Protein AF-A0A9P7QJH4-F1 (afdb_monomer)

Mean predicted aligned error: 17.81 Å

Organism: NCBI:txid1967640

Foldseek 3Di:
DVVVVVVVVVVVVVVVVVVVVVVVVVVVVVVVVVVVVVVLVVVQVVLVVLLVVLLVVLLPDDPDDDPVAALQRFDPVSVVSNLVSLLQDALVSLVVSLVSNLVVQCASQSRHRHGFDDDDDDDQWDQDPVRDIDGPVVRRSHPDVVSVVQSVLQSVQGDNDGSSVCPPPRPRDGDTDNPPPVPCPPVNVVVVVVVVVVVVVVVVVVVVVVVVCVVVVNDPPPPDPPDPDDDDDDDDDDDPPDPPPCVPPDPQPVQDDPNDGDDDDDDDDDD

Secondary structure (DSSP, 8-state):
-HHHHHHHHHHHHHHHHHHHHHHHHHHHHHHHHHHHHHHHHHHHHHHHHHHHHHHHHHHT--S---TT-BTTB--HHHHHHHHHHHTT--HHHHHHHHHHHHHTTB-SSTT--SBPP---SS-SEEE-TTS-EEEHHHHHT-S-HHHHHHHHHHHTTS-SS-HHHH-TT----PPP----TT---HHHHHHHHHHHHHHHHHHHHHHHHHHHHHHTT---TTS-TT------------PPPPPP-GGG--TTGGGEETTEE--PPPPP---

Structure (mmCIF, N/CA/C/O backbone):
data_AF-A0A9P7QJH4-F1
#
_entry.id   AF-A0A9P7QJH4-F1
#
loop_
_atom_site.group_PDB
_atom_site.id
_atom_site.type_symbol
_atom_site.label_atom_id
_atom_site.label_alt_id
_atom_site.label_comp_id
_atom_site.label_asym_id
_atom_site.label_entity_id
_atom_site.label_seq_id
_atom_site.pdbx_PDB_ins_code
_atom_site.Cartn_x
_atom_site.Cartn_y
_atom_site.Cartn_z
_atom_site.occupancy
_atom_site.B_iso_or_equiv
_atom_site.auth_seq_id
_atom_site.auth_comp_id
_atom_site.auth_asym_id
_atom_site.auth_atom_id
_atom_site.pdbx_PDB_model_num
ATOM 1 N N . MET A 1 1 ? -29.771 11.114 78.244 1.00 57.69 1 MET A N 1
ATOM 2 C CA . MET A 1 1 ? -28.723 10.397 77.481 1.00 57.69 1 MET A CA 1
ATOM 3 C C . MET A 1 1 ? -29.295 9.576 76.321 1.00 57.69 1 MET A C 1
ATOM 5 O O . MET A 1 1 ? -28.839 9.790 75.208 1.00 57.69 1 MET A O 1
ATOM 9 N N . HIS A 1 2 ? -30.365 8.789 76.507 1.00 63.12 2 HIS A N 1
ATOM 10 C CA . HIS A 1 2 ? -31.005 7.995 75.434 1.00 63.12 2 HIS A CA 1
ATOM 11 C C . HIS A 1 2 ? -31.379 8.746 74.135 1.00 63.12 2 HIS A C 1
ATOM 13 O O . HIS A 1 2 ? -31.257 8.193 73.047 1.00 63.12 2 HIS A O 1
ATOM 19 N N . SER A 1 3 ? -31.810 10.012 74.214 1.00 70.56 3 SER A N 1
ATOM 20 C CA . SER A 1 3 ? -32.205 10.788 73.021 1.00 70.56 3 SER A CA 1
ATOM 21 C C . SER A 1 3 ? -31.018 11.201 72.134 1.00 70.56 3 SER A C 1
ATOM 23 O O . SER A 1 3 ? -31.168 11.349 70.924 1.00 70.56 3 SER A O 1
ATOM 25 N N . ILE A 1 4 ? -29.826 11.363 72.715 1.00 74.50 4 ILE A N 1
ATOM 26 C CA . ILE A 1 4 ? -28.609 11.730 71.971 1.00 74.50 4 ILE A CA 1
ATOM 27 C C . ILE A 1 4 ? -28.057 10.498 71.251 1.00 74.50 4 ILE A C 1
ATOM 29 O O . ILE A 1 4 ? -27.683 10.572 70.083 1.00 74.50 4 ILE A O 1
ATOM 33 N N . GLU A 1 5 ? -28.088 9.353 71.924 1.00 79.75 5 GLU A N 1
ATOM 34 C CA . GLU A 1 5 ? -27.623 8.071 71.397 1.00 79.75 5 GLU A CA 1
ATOM 35 C C . GLU A 1 5 ? -28.485 7.591 70.216 1.00 79.75 5 GLU A C 1
ATOM 37 O O . GLU A 1 5 ? -27.953 7.178 69.187 1.00 79.75 5 GLU A O 1
ATOM 42 N N . ALA A 1 6 ? -29.809 7.773 70.300 1.00 76.50 6 ALA A N 1
ATOM 43 C CA . ALA A 1 6 ? -30.739 7.489 69.203 1.00 76.50 6 ALA A CA 1
ATOM 44 C C . ALA A 1 6 ? -30.525 8.395 67.972 1.00 76.50 6 ALA A C 1
ATOM 46 O O . ALA A 1 6 ? -30.630 7.950 66.830 1.00 76.50 6 ALA A O 1
ATOM 47 N N . LYS A 1 7 ? -30.179 9.672 68.180 1.00 77.19 7 LYS A N 1
ATOM 48 C CA . LYS A 1 7 ? -29.843 10.582 67.072 1.00 77.19 7 LYS A CA 1
ATOM 49 C C . LYS A 1 7 ? -28.508 10.215 66.424 1.00 77.19 7 LYS A C 1
ATOM 51 O O . LYS A 1 7 ? -28.373 10.298 65.207 1.00 77.19 7 LYS A O 1
ATOM 56 N N . GLN A 1 8 ? -27.528 9.772 67.212 1.00 73.94 8 GLN A N 1
ATOM 57 C CA . GLN A 1 8 ? -26.236 9.320 66.692 1.00 73.94 8 GLN A CA 1
ATOM 58 C C . GLN A 1 8 ? -26.354 8.036 65.861 1.00 73.94 8 GLN A C 1
ATOM 60 O O . GLN A 1 8 ? -25.682 7.921 64.836 1.00 73.94 8 GLN A O 1
ATOM 65 N N . THR A 1 9 ? -27.203 7.082 66.251 1.00 78.81 9 THR A N 1
ATOM 66 C CA . THR A 1 9 ? -27.444 5.867 65.453 1.00 78.81 9 THR A CA 1
ATOM 67 C C . THR A 1 9 ? -28.180 6.174 64.150 1.00 78.81 9 THR A C 1
ATOM 69 O O . THR A 1 9 ? -27.795 5.646 63.107 1.00 78.81 9 THR A O 1
ATOM 72 N N . GLN A 1 10 ? -29.153 7.090 64.172 1.00 78.50 10 GLN A N 1
ATOM 73 C CA . GLN A 1 10 ? -29.854 7.553 62.970 1.00 78.50 10 GLN A CA 1
ATOM 74 C C . GLN A 1 10 ? -28.924 8.297 61.994 1.00 78.50 10 GLN A C 1
ATOM 76 O O . GLN A 1 10 ? -28.978 8.079 60.788 1.00 78.50 10 GLN A O 1
ATOM 81 N N . LEU A 1 11 ? -28.017 9.143 62.489 1.00 72.44 11 LEU A N 1
ATOM 82 C CA . LEU A 1 11 ? -27.041 9.831 61.633 1.00 72.44 11 LEU A CA 1
ATOM 83 C C . LEU A 1 11 ? -26.030 8.858 61.008 1.00 72.44 11 LEU A C 1
ATOM 85 O O . LEU A 1 11 ? -25.683 8.994 59.835 1.00 72.44 11 LEU A O 1
ATOM 89 N N . LYS A 1 12 ? -25.587 7.842 61.762 1.00 75.75 12 LYS A N 1
ATOM 90 C CA . LYS A 1 12 ? -24.689 6.792 61.254 1.00 75.75 12 LYS A CA 1
ATOM 91 C C . LYS A 1 12 ? -25.353 5.936 60.173 1.00 75.75 12 LYS A C 1
ATOM 93 O O . LYS A 1 12 ? -24.679 5.578 59.210 1.00 75.75 12 LYS A O 1
ATOM 98 N N . SER A 1 13 ? -26.646 5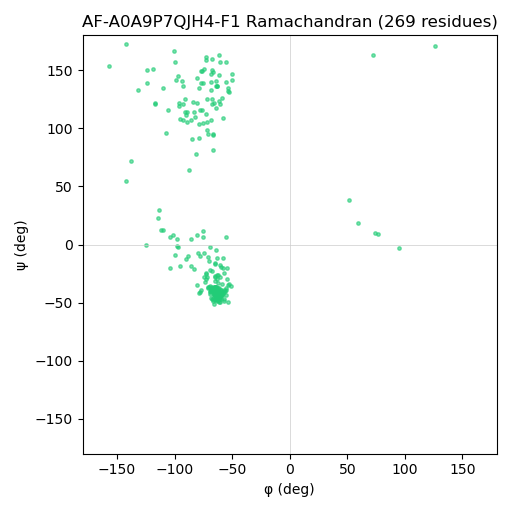.625 60.298 1.00 71.44 13 SER A N 1
ATOM 99 C CA . SER A 1 13 ? -27.367 4.871 59.264 1.00 71.44 13 SER A CA 1
ATOM 100 C C . SER A 1 13 ? -27.568 5.691 57.988 1.00 71.44 13 SER A C 1
ATOM 102 O O . SER A 1 13 ? -27.340 5.172 56.900 1.00 71.44 13 SER A O 1
ATOM 104 N N . ILE A 1 14 ? -27.877 6.987 58.103 1.00 73.62 14 ILE A N 1
ATOM 105 C CA . ILE A 1 14 ? -27.992 7.896 56.949 1.00 73.62 14 ILE A CA 1
ATOM 106 C C . ILE A 1 14 ? -26.645 8.035 56.219 1.00 73.62 14 ILE A C 1
ATOM 108 O O . ILE A 1 14 ? -26.590 7.928 54.994 1.00 73.62 14 ILE A O 1
ATOM 112 N N . LEU A 1 15 ? -25.541 8.210 56.958 1.00 70.12 15 LEU A N 1
ATOM 113 C CA . LEU A 1 15 ? -24.196 8.268 56.374 1.00 70.12 15 LEU A CA 1
ATOM 114 C C . LEU A 1 15 ? -23.834 6.958 55.665 1.00 70.12 15 LEU A C 1
ATOM 116 O O . LEU A 1 15 ? -23.351 6.997 54.536 1.00 70.12 15 LEU A O 1
ATOM 120 N N . LYS A 1 16 ? -24.117 5.804 56.279 1.00 74.94 16 LYS A N 1
ATOM 121 C CA . LYS A 1 16 ? -23.825 4.491 55.688 1.00 74.94 16 LYS A CA 1
ATOM 122 C C . LYS A 1 16 ? -24.633 4.239 54.411 1.00 74.94 16 LYS A C 1
ATOM 124 O O . LYS A 1 16 ? -24.062 3.776 53.429 1.00 74.94 16 LYS A O 1
ATOM 129 N N . ASN A 1 17 ? -25.905 4.634 54.385 1.00 73.81 17 ASN A N 1
ATOM 130 C CA . ASN A 1 17 ? -26.736 4.552 53.182 1.00 73.81 17 ASN A CA 1
ATOM 131 C C . ASN A 1 17 ? -26.205 5.462 52.066 1.00 73.81 17 ASN A C 1
ATOM 133 O O . ASN A 1 17 ? -26.090 5.024 50.929 1.00 73.81 17 ASN A O 1
ATOM 137 N N . SER A 1 18 ? -25.772 6.685 52.392 1.00 67.38 18 SER A N 1
ATOM 138 C CA . SER A 1 18 ? -25.196 7.602 51.395 1.00 67.38 18 SER A CA 1
ATOM 139 C C . SER A 1 18 ? -23.881 7.100 50.779 1.00 67.38 18 SER A C 1
ATOM 141 O O . SER A 1 18 ? -23.546 7.469 49.654 1.00 67.38 18 SER A O 1
ATOM 143 N N . VAL A 1 19 ? -23.123 6.272 51.507 1.00 72.00 19 VAL A N 1
ATOM 144 C CA . VAL A 1 19 ? -21.880 5.649 51.026 1.00 72.00 19 VAL A CA 1
ATOM 145 C C . VAL A 1 19 ? -22.187 4.456 50.122 1.00 72.00 19 VAL A C 1
ATOM 147 O O . VAL A 1 19 ? -21.558 4.333 49.075 1.00 72.00 19 VAL A O 1
ATOM 150 N N . LEU A 1 20 ? -23.172 3.627 50.482 1.00 70.56 20 LEU A N 1
ATOM 151 C CA . LEU A 1 20 ? -23.625 2.505 49.651 1.00 70.56 20 LEU A CA 1
ATOM 152 C C . LEU A 1 20 ? -24.218 2.998 48.325 1.00 70.56 20 LEU A C 1
ATOM 154 O O . LEU A 1 20 ? -23.759 2.578 47.270 1.00 70.56 20 LEU A O 1
ATOM 158 N N . GLU A 1 21 ? -25.119 3.984 48.363 1.00 67.88 21 GLU A N 1
ATOM 159 C CA . GLU A 1 21 ? -25.691 4.582 47.147 1.00 67.88 21 GLU A CA 1
ATOM 160 C C . GLU A 1 21 ? -24.629 5.255 46.265 1.00 67.88 21 GLU A C 1
ATOM 162 O O . GLU A 1 21 ? -24.739 5.269 45.039 1.00 67.88 21 GLU A O 1
ATOM 167 N N . ARG A 1 22 ? -23.584 5.839 46.869 1.00 65.56 22 ARG A N 1
ATOM 168 C CA . ARG A 1 22 ? -22.458 6.419 46.123 1.00 65.56 22 ARG A CA 1
ATOM 169 C C . ARG A 1 22 ? -21.597 5.334 45.475 1.00 65.56 22 ARG A C 1
ATOM 171 O O . ARG A 1 22 ? -21.132 5.546 44.360 1.00 65.56 22 ARG A O 1
ATOM 178 N N . GLY A 1 23 ? -21.406 4.201 46.150 1.00 70.69 23 GLY A N 1
ATOM 179 C CA . GLY A 1 23 ? -20.733 3.022 45.604 1.00 70.69 23 GLY A CA 1
ATOM 180 C C . GLY A 1 23 ? -21.496 2.417 44.425 1.00 70.69 23 GLY A C 1
ATOM 181 O O . GLY A 1 23 ? -20.908 2.214 43.371 1.00 70.69 23 GLY A O 1
ATOM 182 N N . GLU A 1 24 ? -22.811 2.238 44.557 1.00 71.00 24 GLU A N 1
ATOM 183 C CA . GLU A 1 24 ? -23.679 1.707 43.495 1.00 71.00 24 GLU A CA 1
ATOM 184 C C . GLU A 1 24 ? -23.753 2.640 42.276 1.00 71.00 24 GLU A C 1
ATOM 186 O O . GLU A 1 24 ? -23.707 2.177 41.137 1.00 71.00 24 GLU A O 1
ATOM 191 N N . ARG A 1 25 ? -23.807 3.966 42.486 1.00 68.06 25 ARG A N 1
ATOM 192 C CA . ARG A 1 25 ? -23.714 4.944 41.385 1.00 68.06 25 ARG A CA 1
ATOM 193 C C . ARG A 1 25 ? -22.348 4.901 40.705 1.00 68.06 25 ARG A C 1
ATOM 195 O O . ARG A 1 25 ? -22.297 4.868 39.484 1.00 68.06 25 ARG A O 1
ATOM 202 N N . ALA A 1 26 ? -21.257 4.828 41.471 1.00 76.88 26 ALA A N 1
ATOM 203 C CA . ALA A 1 26 ? -19.911 4.708 40.911 1.00 76.88 26 ALA A CA 1
ATOM 204 C C . ALA A 1 26 ? -19.717 3.396 40.126 1.00 76.88 26 ALA A C 1
ATOM 206 O O . ALA A 1 26 ? -19.065 3.400 39.085 1.00 76.88 26 ALA A O 1
ATOM 207 N N . GLU A 1 27 ? -20.303 2.288 40.585 1.00 81.38 27 GLU A N 1
ATOM 208 C CA . GLU A 1 27 ? -20.292 1.004 39.878 1.00 81.38 27 GLU A CA 1
ATOM 209 C C . GLU A 1 27 ? -21.150 1.044 38.603 1.00 81.38 27 GLU A C 1
ATOM 211 O O . GLU A 1 27 ? -20.722 0.559 37.554 1.00 81.38 27 GLU A O 1
ATOM 216 N N . SER A 1 28 ? -22.327 1.677 38.654 1.00 79.94 28 SER A N 1
ATOM 217 C CA . SER A 1 28 ? -23.178 1.906 37.480 1.00 79.94 28 SER A CA 1
ATOM 218 C C . SER A 1 28 ? -22.482 2.784 36.433 1.00 79.94 28 SER A C 1
ATOM 220 O O . SER A 1 28 ? -22.480 2.437 35.249 1.00 79.94 28 SER A O 1
ATOM 222 N N . ASP A 1 29 ? -21.832 3.869 36.857 1.00 86.44 29 ASP A N 1
ATOM 223 C CA . ASP A 1 29 ? -21.057 4.758 35.986 1.00 86.44 29 ASP A CA 1
ATOM 224 C C . ASP A 1 29 ? -19.848 4.019 35.390 1.00 86.44 29 ASP A C 1
ATOM 226 O O . ASP A 1 29 ? -19.590 4.096 34.186 1.00 86.44 29 ASP A O 1
ATOM 230 N N . ALA A 1 30 ? -19.139 3.222 36.198 1.00 92.31 30 ALA A N 1
ATOM 231 C CA . ALA A 1 30 ? -18.038 2.383 35.730 1.00 92.31 30 ALA A CA 1
ATOM 232 C C . ALA A 1 30 ? -18.507 1.340 34.704 1.00 92.31 30 ALA A C 1
ATOM 234 O O . ALA A 1 30 ? -17.836 1.124 33.691 1.00 92.31 30 ALA A O 1
ATOM 235 N N . ARG A 1 31 ? -19.679 0.729 34.916 1.00 92.56 31 ARG A N 1
ATOM 236 C CA . ARG A 1 31 ? -20.295 -0.208 33.970 1.00 92.56 31 ARG A CA 1
ATOM 237 C C . ARG A 1 31 ? -20.670 0.480 32.662 1.00 92.56 31 ARG A C 1
ATOM 239 O O . ARG A 1 31 ? -20.415 -0.080 31.595 1.00 92.56 31 ARG A O 1
ATOM 246 N N . GLU A 1 32 ? -21.251 1.676 32.712 1.00 93.44 32 GLU A N 1
ATOM 247 C CA . GLU A 1 32 ? -21.590 2.431 31.503 1.00 93.44 32 GLU A CA 1
ATOM 248 C C . GLU A 1 32 ? -20.331 2.797 30.704 1.00 93.44 32 GLU A C 1
ATOM 250 O O . GLU A 1 32 ? -20.276 2.594 29.485 1.00 93.44 32 GLU A O 1
ATOM 255 N N . ILE A 1 33 ? -19.285 3.263 31.393 1.00 94.12 33 ILE A N 1
ATOM 256 C CA . ILE A 1 33 ? -17.983 3.559 30.787 1.00 94.12 33 ILE A CA 1
ATOM 257 C C . ILE A 1 33 ? -17.392 2.294 30.159 1.00 94.12 33 ILE A C 1
ATOM 259 O O . ILE A 1 33 ? -16.956 2.337 29.008 1.00 94.12 33 ILE A O 1
ATOM 263 N N . ALA A 1 34 ? -17.425 1.159 30.860 1.00 96.31 34 ALA A N 1
ATOM 264 C CA . ALA A 1 34 ? -16.923 -0.112 30.345 1.00 96.31 34 ALA A CA 1
ATOM 265 C C . ALA A 1 34 ? -17.671 -0.556 29.079 1.00 96.31 34 ALA A C 1
ATOM 267 O O . ALA A 1 34 ? -17.037 -0.944 28.099 1.00 96.31 34 ALA A O 1
ATOM 268 N N . ILE A 1 35 ? -19.004 -0.435 29.048 1.00 96.44 35 ILE A N 1
ATOM 269 C CA . ILE A 1 35 ? -19.812 -0.744 27.856 1.00 96.44 35 ILE A CA 1
ATOM 270 C C . ILE A 1 35 ? -19.448 0.191 26.698 1.00 96.44 35 ILE A C 1
ATOM 272 O O . ILE A 1 35 ? -19.316 -0.255 25.557 1.00 96.44 35 ILE A O 1
ATOM 276 N N . ARG A 1 36 ? -19.258 1.486 26.972 1.00 94.44 36 ARG A N 1
ATOM 277 C CA . ARG A 1 36 ? -18.850 2.469 25.961 1.00 94.44 36 ARG A CA 1
ATOM 278 C C . ARG A 1 36 ? -17.486 2.125 25.365 1.00 94.44 36 ARG A C 1
ATOM 280 O O . ARG A 1 36 ? -17.351 2.102 24.146 1.00 94.44 36 ARG A O 1
ATOM 287 N N . GLN A 1 37 ? -16.506 1.808 26.208 1.00 95.38 37 GLN A N 1
ATOM 288 C CA . GLN A 1 37 ? -15.174 1.381 25.773 1.00 95.38 37 GLN A CA 1
ATOM 289 C C . GLN A 1 37 ? -15.241 0.077 24.971 1.00 95.38 37 GLN A C 1
ATOM 291 O O . GLN A 1 37 ? -14.667 -0.004 23.889 1.00 95.38 37 GLN A O 1
ATOM 296 N N . ALA A 1 38 ? -16.008 -0.913 25.438 1.00 97.06 38 ALA A N 1
ATOM 297 C CA . ALA A 1 38 ? -16.203 -2.174 24.726 1.00 97.06 38 ALA A CA 1
ATOM 298 C C . ALA A 1 38 ? -16.758 -1.959 23.308 1.00 97.06 38 ALA A C 1
ATOM 300 O O . ALA A 1 38 ? -16.275 -2.581 22.364 1.00 97.06 38 ALA A O 1
ATOM 301 N N . ARG A 1 39 ? -17.711 -1.032 23.133 1.00 94.38 39 ARG A N 1
ATOM 302 C CA . ARG A 1 39 ? -18.239 -0.665 21.807 1.00 94.38 39 ARG A CA 1
ATOM 303 C C . ARG A 1 39 ? -17.175 -0.037 20.909 1.00 94.38 39 ARG A C 1
ATOM 305 O O . ARG A 1 39 ? -17.100 -0.391 19.740 1.00 94.38 39 ARG A O 1
ATOM 312 N N . LEU A 1 40 ? -16.340 0.857 21.439 1.00 92.00 40 LEU A N 1
ATOM 313 C CA . LEU A 1 40 ? -15.244 1.461 20.671 1.00 92.00 40 LEU A CA 1
ATOM 314 C C . LEU A 1 40 ? -14.227 0.410 20.211 1.00 92.00 40 LEU A C 1
ATOM 316 O O . LEU A 1 40 ? -13.821 0.413 19.051 1.00 92.00 40 LEU A O 1
ATOM 320 N N . PHE A 1 41 ? -13.858 -0.526 21.090 1.00 93.31 41 PHE A N 1
ATOM 321 C CA . PHE A 1 41 ? -12.976 -1.634 20.719 1.00 93.31 41 PHE A CA 1
ATOM 322 C C . PHE A 1 41 ? -13.595 -2.536 19.658 1.00 93.31 41 PHE A C 1
ATOM 324 O O . PHE A 1 41 ? -12.895 -2.975 18.750 1.00 93.31 41 PHE A O 1
ATOM 331 N N . GLN A 1 42 ? -14.894 -2.804 19.761 1.00 94.06 42 GLN A N 1
ATOM 332 C CA . GLN A 1 42 ? -15.600 -3.616 18.782 1.00 94.06 42 GLN A CA 1
ATOM 333 C C . GLN A 1 42 ? -15.610 -2.945 17.401 1.00 94.06 42 GLN A C 1
ATOM 335 O O . GLN A 1 42 ? -15.234 -3.579 16.421 1.00 94.06 42 GLN A O 1
ATOM 340 N N . LEU A 1 43 ? -15.903 -1.643 17.340 1.00 90.56 43 LEU A N 1
ATOM 341 C CA . LEU A 1 43 ? -15.835 -0.859 16.101 1.00 90.56 43 LEU A CA 1
ATOM 342 C C . LEU A 1 43 ? -14.431 -0.859 15.488 1.00 90.56 43 LEU A C 1
ATOM 344 O O . LEU A 1 43 ? -14.279 -0.969 14.274 1.00 90.56 43 LEU A O 1
ATOM 348 N N . ARG A 1 44 ? -13.391 -0.750 16.322 1.00 91.69 44 ARG A N 1
ATOM 349 C CA . ARG A 1 44 ? -12.005 -0.824 15.852 1.00 91.69 44 ARG A CA 1
ATOM 350 C C . ARG A 1 44 ? -11.700 -2.180 15.216 1.00 91.69 44 ARG A C 1
ATOM 352 O O . ARG A 1 44 ? -11.132 -2.210 14.131 1.00 91.69 44 ARG A O 1
ATOM 359 N N . LYS A 1 45 ? -12.106 -3.277 15.860 1.00 94.62 45 LYS A N 1
ATOM 360 C CA . LYS A 1 45 ? -11.916 -4.633 15.325 1.00 94.62 45 LYS A CA 1
ATOM 361 C C . LYS A 1 45 ? -12.638 -4.832 13.997 1.00 94.62 45 LYS A C 1
ATOM 363 O O . LYS A 1 45 ? -12.060 -5.408 13.088 1.00 94.62 45 LYS A O 1
ATOM 368 N N . GLU A 1 46 ? -13.868 -4.336 13.884 1.00 92.88 46 GLU A N 1
ATOM 369 C CA . GLU A 1 46 ? -14.656 -4.415 12.647 1.00 92.88 46 GLU A CA 1
ATOM 370 C C . GLU A 1 46 ? -13.963 -3.686 11.487 1.00 92.88 46 GLU A C 1
ATOM 372 O O . GLU A 1 46 ? -13.861 -4.223 10.385 1.00 92.88 46 GLU A O 1
ATOM 377 N N . MET A 1 47 ? -13.405 -2.502 11.748 1.00 90.50 47 MET A N 1
ATOM 378 C CA . MET A 1 47 ? -12.624 -1.759 10.754 1.00 90.50 47 MET A CA 1
ATOM 379 C C . MET A 1 47 ? -11.325 -2.480 10.377 1.00 90.50 47 MET A C 1
ATOM 381 O O . MET A 1 47 ? -10.979 -2.546 9.202 1.00 90.50 47 MET A O 1
ATOM 385 N N . GLU A 1 48 ? -10.605 -3.033 11.358 1.00 92.06 48 GLU A N 1
ATOM 386 C CA . GLU A 1 48 ? -9.388 -3.817 11.110 1.00 92.06 48 GLU A CA 1
ATOM 387 C C . GLU A 1 48 ? -9.695 -5.061 10.255 1.00 92.06 48 GLU A C 1
ATOM 389 O O . GLU A 1 48 ? -8.957 -5.340 9.310 1.00 92.06 48 GLU A O 1
ATOM 394 N N . SER A 1 49 ? -10.812 -5.759 10.501 1.00 94.69 49 SER A N 1
ATOM 395 C CA . SER A 1 49 ? -11.243 -6.870 9.639 1.00 94.69 49 SER A CA 1
ATOM 396 C C . SER A 1 49 ? -11.602 -6.420 8.222 1.00 94.69 49 SER A C 1
ATOM 398 O O . SER A 1 49 ? -11.193 -7.074 7.269 1.00 94.69 49 SER A O 1
ATOM 400 N N . GLU A 1 50 ? -12.287 -5.283 8.062 1.00 92.88 50 GLU A N 1
ATOM 401 C CA . GLU A 1 50 ? -12.668 -4.749 6.744 1.00 92.88 50 GLU A CA 1
ATOM 402 C C . GLU A 1 50 ? -11.435 -4.361 5.900 1.00 92.88 50 GLU A C 1
ATOM 404 O O . GLU A 1 50 ? -11.399 -4.596 4.685 1.00 92.88 50 GLU A O 1
ATOM 409 N N . ILE A 1 51 ? -10.387 -3.824 6.540 1.00 93.50 51 ILE A N 1
ATOM 410 C CA . ILE A 1 51 ? -9.096 -3.535 5.890 1.00 93.50 51 ILE A CA 1
ATOM 411 C C . ILE A 1 51 ? -8.422 -4.833 5.434 1.00 93.50 51 ILE A C 1
ATOM 413 O O . ILE A 1 51 ? -7.976 -4.913 4.289 1.00 93.50 51 ILE A O 1
ATOM 417 N N . LEU A 1 52 ? -8.369 -5.853 6.296 1.00 95.75 52 LEU A N 1
ATOM 418 C CA . LEU A 1 52 ? -7.747 -7.139 5.965 1.00 95.75 52 LEU A CA 1
ATOM 419 C C . LEU A 1 52 ? -8.482 -7.857 4.827 1.00 95.75 52 LEU A C 1
ATOM 421 O O . LEU A 1 52 ? -7.843 -8.345 3.897 1.00 95.75 52 LEU A O 1
ATOM 425 N N . GLU A 1 53 ? -9.814 -7.877 4.850 1.00 95.81 53 GLU A N 1
ATOM 426 C CA . GLU A 1 53 ? -10.625 -8.429 3.759 1.00 95.81 53 GLU A CA 1
ATOM 427 C C . GLU A 1 53 ? -10.359 -7.694 2.440 1.00 95.81 53 GLU A C 1
ATOM 429 O O . GLU A 1 53 ? -10.149 -8.322 1.399 1.00 95.81 53 GLU A O 1
ATOM 434 N N . SER A 1 54 ? -10.288 -6.361 2.489 1.00 95.44 54 SER A N 1
ATOM 435 C CA . SER A 1 54 ? -9.949 -5.537 1.327 1.00 95.44 54 SER A CA 1
ATOM 436 C C . SER A 1 54 ? -8.541 -5.831 0.801 1.00 95.44 54 SER A C 1
ATOM 438 O O . SER A 1 54 ? -8.352 -5.942 -0.409 1.00 95.44 54 SER A O 1
ATOM 440 N N . LEU A 1 55 ? -7.555 -6.018 1.682 1.00 96.50 55 LEU A N 1
ATOM 441 C CA . LEU A 1 55 ? -6.191 -6.398 1.309 1.00 96.50 55 LEU A CA 1
ATOM 442 C C . LEU A 1 55 ? -6.160 -7.765 0.612 1.00 96.50 55 LEU A C 1
ATOM 444 O O . LEU A 1 55 ? -5.549 -7.889 -0.452 1.00 96.50 55 LEU A O 1
ATOM 448 N N . VAL A 1 56 ? -6.877 -8.761 1.141 1.00 95.88 56 VAL A N 1
ATOM 449 C CA . VAL A 1 56 ? -6.982 -10.092 0.520 1.00 95.88 56 VAL A CA 1
ATOM 450 C C . VAL A 1 56 ? -7.584 -9.982 -0.876 1.00 95.88 56 VAL A C 1
ATOM 452 O O . VAL A 1 56 ? -7.024 -10.532 -1.824 1.00 95.88 56 VAL A O 1
ATOM 455 N N . VAL A 1 57 ? -8.674 -9.231 -1.041 1.00 95.75 57 VAL A N 1
ATOM 456 C CA . VAL A 1 57 ? -9.308 -9.023 -2.349 1.00 95.75 57 VAL A CA 1
ATOM 457 C C . VAL A 1 57 ? -8.340 -8.352 -3.332 1.00 95.75 57 VAL A C 1
ATOM 459 O O . VAL A 1 57 ? -8.126 -8.861 -4.434 1.00 95.75 57 VAL A O 1
ATOM 462 N N . LEU A 1 58 ? -7.690 -7.255 -2.930 1.00 96.44 58 LEU A N 1
ATOM 463 C CA . LEU A 1 58 ? -6.757 -6.508 -3.782 1.00 96.44 58 LEU A CA 1
ATOM 464 C C . LEU A 1 58 ? -5.453 -7.267 -4.083 1.00 96.44 58 LEU A C 1
ATOM 466 O O . LEU A 1 58 ? -4.798 -6.993 -5.096 1.00 96.44 58 LEU A O 1
ATOM 470 N N . SER A 1 59 ? -5.072 -8.247 -3.260 1.00 95.94 59 SER A N 1
ATOM 471 C CA . SER A 1 59 ? -3.885 -9.079 -3.502 1.00 95.94 59 SER A CA 1
ATOM 472 C C . SER A 1 59 ? -3.993 -9.896 -4.801 1.00 95.94 59 SER A C 1
ATOM 474 O O . SER A 1 59 ? -2.976 -10.176 -5.437 1.00 95.94 59 SER A O 1
ATOM 476 N N . TRP A 1 60 ? -5.219 -10.200 -5.247 1.00 94.31 60 TRP A N 1
ATOM 477 C CA . TRP A 1 60 ? -5.505 -10.983 -6.458 1.00 94.31 60 TRP A CA 1
ATOM 478 C C . TRP A 1 60 ? -5.866 -10.143 -7.691 1.00 94.31 60 TRP A C 1
ATOM 480 O O . TRP A 1 60 ? -5.926 -10.679 -8.804 1.00 94.31 60 TRP A O 1
ATOM 490 N N . TYR A 1 61 ? -6.071 -8.832 -7.521 1.00 94.50 61 TYR A N 1
ATOM 491 C CA . TYR A 1 61 ? -6.381 -7.916 -8.623 1.00 94.50 61 TYR A CA 1
ATOM 492 C C . TYR A 1 61 ? -5.260 -7.883 -9.685 1.00 94.50 61 TYR A C 1
ATOM 494 O O . TYR A 1 61 ? -4.099 -8.186 -9.386 1.00 94.50 61 TYR A O 1
ATOM 502 N N . PRO A 1 62 ? -5.558 -7.484 -10.932 1.00 94.31 62 PRO A N 1
ATOM 503 C CA . PRO A 1 62 ? -6.885 -7.175 -11.476 1.00 94.31 62 PRO A CA 1
ATOM 504 C C . PRO A 1 62 ? -7.718 -8.443 -11.737 1.00 94.31 62 PRO A C 1
ATOM 506 O O . PRO A 1 62 ? -7.161 -9.513 -12.021 1.00 94.31 62 PRO A O 1
ATOM 509 N N . LEU A 1 63 ? -9.048 -8.318 -11.641 1.00 91.38 63 LEU A N 1
ATOM 510 C CA . LEU A 1 63 ? -9.981 -9.416 -11.923 1.00 91.38 63 LEU A CA 1
ATOM 511 C C . LEU A 1 63 ? -10.129 -9.622 -13.431 1.00 91.38 63 LEU A C 1
ATOM 513 O O . LEU A 1 63 ? -10.161 -10.759 -13.904 1.00 91.38 63 LEU A O 1
ATOM 517 N N . VAL A 1 64 ? -10.158 -8.527 -14.194 1.00 90.88 64 VAL A N 1
ATOM 518 C CA . VAL A 1 64 ? -10.219 -8.573 -15.654 1.00 90.88 64 VAL A CA 1
ATOM 519 C C . VAL A 1 64 ? -8.796 -8.601 -16.208 1.00 90.88 64 VAL A C 1
ATOM 521 O O . VAL A 1 64 ? -8.028 -7.649 -16.068 1.00 90.88 64 VAL A O 1
ATOM 524 N N . ARG A 1 65 ? -8.421 -9.717 -16.842 1.00 88.56 65 ARG A N 1
ATOM 525 C CA . ARG A 1 65 ? -7.056 -9.961 -17.349 1.00 88.56 65 ARG A CA 1
ATOM 526 C C . ARG A 1 65 ? -6.981 -10.029 -18.873 1.00 88.56 65 ARG A C 1
ATOM 528 O O . ARG A 1 65 ? -6.116 -10.711 -19.422 1.00 88.56 65 ARG A O 1
ATOM 535 N N . ASP A 1 66 ? -7.874 -9.318 -19.555 1.00 86.38 66 ASP A N 1
ATOM 536 C CA . ASP A 1 66 ? -7.862 -9.267 -21.014 1.00 86.38 66 ASP A CA 1
ATOM 537 C C . ASP A 1 66 ? -6.634 -8.508 -21.545 1.00 86.38 66 ASP A C 1
ATOM 539 O O . ASP A 1 66 ? -6.220 -7.512 -20.947 1.00 86.38 66 ASP A O 1
ATOM 543 N N . PRO A 1 67 ? -6.082 -8.894 -22.712 1.00 84.12 67 PRO A N 1
ATOM 544 C CA . PRO A 1 67 ? -4.908 -8.240 -23.303 1.00 84.12 67 PRO A CA 1
ATOM 545 C C . PRO A 1 67 ? -5.106 -6.753 -23.636 1.00 84.12 67 PRO A C 1
ATOM 547 O O . PRO A 1 67 ? -4.135 -6.033 -23.864 1.00 84.12 67 PRO A O 1
ATOM 550 N N . ILE A 1 68 ? -6.363 -6.308 -23.703 1.00 84.88 68 ILE A N 1
ATOM 551 C CA . ILE A 1 68 ? -6.769 -4.926 -23.989 1.00 84.88 68 ILE A CA 1
ATOM 552 C C . ILE A 1 68 ? -6.474 -4.016 -22.785 1.00 84.88 68 ILE A C 1
ATOM 554 O O . ILE A 1 68 ? -6.188 -2.825 -22.949 1.00 84.88 68 ILE A O 1
ATOM 558 N N . TYR A 1 69 ? -6.507 -4.579 -21.575 1.00 86.94 69 TYR A N 1
ATOM 559 C CA . TYR A 1 69 ? -6.241 -3.849 -20.346 1.00 86.94 69 TYR A CA 1
ATOM 560 C C . TYR A 1 69 ? -4.771 -3.960 -19.949 1.00 86.94 69 TYR A C 1
ATOM 562 O O . TYR A 1 69 ? -4.111 -4.991 -20.076 1.00 86.94 69 TYR A O 1
ATOM 570 N N . SER A 1 70 ? -4.225 -2.852 -19.462 1.00 87.06 70 SER A N 1
ATOM 571 C CA . SER A 1 70 ? -2.833 -2.763 -19.027 1.00 87.06 70 SER A CA 1
ATOM 572 C C . SER A 1 70 ? -2.714 -1.887 -17.788 1.00 87.06 70 SER A C 1
ATOM 574 O O . SER A 1 70 ? -3.647 -1.183 -17.423 1.00 87.06 70 SER A O 1
ATOM 576 N N . ALA A 1 71 ? -1.527 -1.836 -17.183 1.00 87.50 71 ALA A N 1
ATOM 577 C CA . ALA A 1 71 ? -1.264 -0.935 -16.059 1.00 87.50 71 ALA A CA 1
ATOM 578 C C . ALA A 1 71 ? -1.509 0.558 -16.377 1.00 87.50 71 ALA A C 1
ATOM 580 O O . ALA A 1 71 ? -1.651 1.358 -15.459 1.00 87.50 71 ALA A O 1
ATOM 581 N N . SER A 1 72 ? -1.518 0.957 -17.653 1.00 86.62 72 SER A N 1
ATOM 582 C CA . SER A 1 72 ? -1.858 2.326 -18.077 1.00 86.62 72 SER A CA 1
ATOM 583 C C . SER A 1 72 ? -3.322 2.493 -18.474 1.00 86.62 72 SER A C 1
ATOM 585 O O . SER A 1 72 ? -3.787 3.618 -18.569 1.00 86.62 72 SER A O 1
ATOM 587 N N . ASN A 1 73 ? -4.011 1.391 -18.762 1.00 88.75 73 ASN A N 1
ATOM 588 C CA . ASN A 1 73 ? -5.402 1.360 -19.200 1.00 88.75 73 ASN A CA 1
ATOM 589 C C . ASN A 1 73 ? -6.112 0.207 -18.4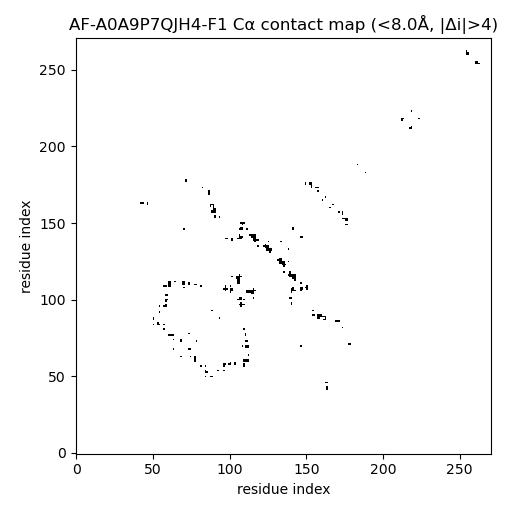74 1.00 88.75 73 ASN A C 1
ATOM 591 O O . ASN A 1 73 ? -6.301 -0.857 -19.069 1.00 88.75 73 ASN A O 1
ATOM 595 N N . PRO A 1 74 ? -6.368 0.346 -17.164 1.00 91.50 74 PRO A N 1
ATOM 596 C CA . PRO A 1 74 ? -7.032 -0.685 -16.376 1.00 91.50 74 PRO A CA 1
ATOM 597 C C . PRO A 1 74 ? -8.529 -0.770 -16.701 1.00 91.50 74 PRO A C 1
ATOM 599 O O . PRO A 1 74 ? -9.123 0.188 -17.197 1.00 91.50 74 PRO A O 1
ATOM 602 N N . ALA A 1 75 ? -9.157 -1.909 -16.403 1.00 91.31 75 ALA A N 1
ATOM 603 C CA . ALA A 1 75 ? -10.596 -2.064 -16.584 1.00 91.31 75 ALA A CA 1
ATOM 604 C C . ALA A 1 75 ? -11.371 -1.108 -15.650 1.00 91.31 75 ALA A C 1
ATOM 606 O O . ALA A 1 75 ? -11.036 -1.020 -14.465 1.00 91.31 75 ALA A O 1
ATOM 607 N N . PRO A 1 76 ? -12.428 -0.415 -16.124 1.00 91.06 76 PRO A N 1
ATOM 608 C CA . PRO A 1 76 ? -13.183 0.530 -15.295 1.00 91.06 76 PRO A CA 1
ATOM 609 C C . PRO A 1 76 ? -13.793 -0.102 -14.035 1.00 91.06 76 PRO A C 1
ATOM 611 O O . PRO A 1 76 ? -13.847 0.540 -12.986 1.00 91.06 76 PRO A O 1
ATOM 614 N N . SER A 1 77 ? -14.206 -1.372 -14.120 1.00 93.00 77 SER A N 1
ATOM 615 C CA . SER A 1 77 ? -14.701 -2.146 -12.977 1.00 93.00 77 SER A CA 1
ATOM 616 C C . SER A 1 77 ? -13.627 -2.307 -11.902 1.00 93.00 77 SER A C 1
ATOM 618 O O . SER A 1 77 ? -13.869 -1.967 -10.744 1.00 93.00 77 SER A O 1
ATOM 620 N N . ASP A 1 78 ? -12.421 -2.728 -12.292 1.00 93.50 78 ASP A N 1
ATOM 621 C CA . ASP A 1 78 ? -11.292 -2.918 -11.377 1.00 93.50 78 ASP A CA 1
ATOM 622 C C . ASP A 1 78 ? -10.853 -1.589 -10.751 1.00 93.50 78 ASP A C 1
ATOM 624 O O . ASP A 1 78 ? -10.524 -1.548 -9.570 1.00 93.50 78 ASP A O 1
ATOM 628 N N . VAL A 1 79 ? -10.903 -0.483 -11.505 1.00 93.00 79 VAL A N 1
ATOM 629 C CA . VAL A 1 79 ? -10.620 0.862 -10.974 1.00 93.00 79 VAL A CA 1
ATOM 630 C C . VAL A 1 79 ? -11.629 1.257 -9.904 1.00 93.00 79 VAL A C 1
ATOM 632 O O . VAL A 1 79 ? -11.232 1.745 -8.847 1.00 93.00 79 VAL A O 1
ATOM 635 N N . SER A 1 80 ? -12.924 1.060 -10.164 1.00 92.12 80 SER A N 1
ATOM 636 C CA . SER A 1 80 ? -13.964 1.400 -9.189 1.00 92.12 80 SER A CA 1
ATOM 637 C C . SER A 1 80 ? -13.822 0.578 -7.906 1.00 92.12 80 SER A C 1
ATOM 639 O O . SER A 1 80 ? -13.760 1.164 -6.827 1.00 92.12 80 SER A O 1
ATOM 641 N N . GLY A 1 81 ? -13.639 -0.744 -8.022 1.00 93.06 81 GLY A N 1
ATOM 642 C CA . GLY A 1 81 ? -13.410 -1.628 -6.878 1.00 93.06 81 GLY A CA 1
ATOM 643 C C . GLY A 1 81 ? -12.145 -1.260 -6.105 1.00 93.06 81 GLY A C 1
ATOM 644 O O . GLY A 1 81 ? -12.174 -1.134 -4.883 1.00 93.06 81 GLY A O 1
ATOM 645 N N . PHE A 1 82 ? -11.049 -0.981 -6.815 1.00 94.38 82 PHE A N 1
ATOM 646 C CA . PHE A 1 82 ? -9.794 -0.540 -6.212 1.00 94.38 82 PHE A CA 1
ATOM 647 C C . PHE A 1 82 ? -9.960 0.733 -5.374 1.00 94.38 82 PHE A C 1
ATOM 649 O O . PHE A 1 82 ? -9.514 0.774 -4.228 1.00 94.38 82 PHE A O 1
ATOM 656 N N . LYS A 1 83 ? -10.643 1.753 -5.909 1.00 92.75 83 LYS A N 1
ATOM 657 C CA . LYS A 1 83 ? -10.904 3.001 -5.175 1.00 92.75 83 LYS A CA 1
ATOM 658 C C . LYS A 1 83 ? -11.784 2.773 -3.945 1.00 92.75 83 LYS A C 1
ATOM 660 O O . LYS A 1 83 ? -11.518 3.364 -2.903 1.00 92.75 83 LYS A O 1
ATOM 665 N N . THR A 1 84 ? -12.794 1.908 -4.044 1.00 91.75 84 THR A N 1
ATOM 666 C CA . THR A 1 84 ? -13.662 1.564 -2.909 1.00 91.75 84 THR A CA 1
ATOM 667 C C . THR A 1 84 ? -12.876 0.907 -1.776 1.00 91.75 84 THR A C 1
ATOM 669 O O . THR A 1 84 ? -12.999 1.334 -0.630 1.00 91.75 84 THR A O 1
ATOM 672 N N . HIS A 1 85 ? -12.033 -0.079 -2.086 1.00 92.56 85 HIS A N 1
ATOM 673 C CA . HIS A 1 85 ? -11.251 -0.800 -1.078 1.00 92.56 85 HIS A CA 1
ATOM 674 C C . HIS A 1 85 ? -10.160 0.064 -0.430 1.00 92.56 85 HIS A C 1
ATOM 676 O O . HIS A 1 85 ? -9.930 -0.033 0.774 1.00 92.56 85 HIS A O 1
ATOM 682 N N . LEU A 1 86 ? -9.523 0.964 -1.187 1.00 92.19 86 LEU A N 1
ATOM 683 C CA . LEU A 1 86 ? -8.469 1.831 -0.649 1.00 92.19 86 LEU A CA 1
ATOM 684 C C . LEU A 1 86 ? -8.958 2.927 0.305 1.00 92.19 86 LEU A C 1
ATOM 686 O O . LEU A 1 86 ? -8.142 3.551 0.981 1.00 92.19 86 LEU A O 1
ATOM 690 N N . ARG A 1 87 ? -10.268 3.160 0.413 1.00 88.00 87 ARG A N 1
ATOM 691 C CA . ARG A 1 87 ? -10.840 4.195 1.288 1.00 88.00 87 ARG A CA 1
ATOM 692 C C . ARG A 1 87 ? -10.372 4.091 2.747 1.00 88.00 87 ARG A C 1
ATOM 694 O O . ARG A 1 87 ? -10.197 5.107 3.425 1.00 88.00 87 ARG A O 1
ATOM 701 N N . TYR A 1 88 ? -10.174 2.869 3.236 1.00 88.25 88 TYR A N 1
ATOM 702 C CA . TYR A 1 88 ? -9.781 2.599 4.622 1.00 88.25 88 TYR A CA 1
ATOM 703 C C . TYR A 1 88 ? -8.276 2.391 4.809 1.00 88.25 88 TYR A C 1
ATOM 705 O O . TYR A 1 88 ? -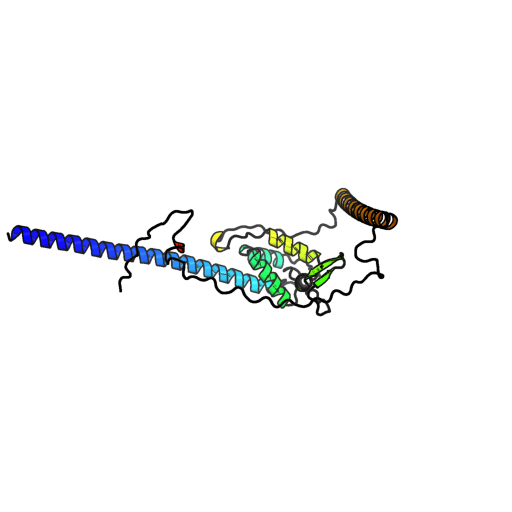7.817 2.276 5.941 1.00 88.25 88 TYR A O 1
ATOM 713 N N . PHE A 1 89 ? -7.494 2.425 3.732 1.00 92.44 89 PHE A N 1
ATOM 714 C CA . PHE A 1 89 ? -6.064 2.151 3.799 1.00 92.44 89 PHE A CA 1
ATOM 715 C C . PHE A 1 89 ? -5.297 3.335 4.388 1.00 92.44 89 PHE A C 1
ATOM 717 O O . PHE A 1 89 ? -5.677 4.501 4.234 1.00 92.44 89 PHE A O 1
ATOM 724 N N . ARG A 1 90 ? -4.194 3.013 5.057 1.00 93.31 90 ARG A N 1
ATOM 725 C CA . ARG A 1 90 ? -3.074 3.917 5.317 1.00 93.31 90 ARG A CA 1
ATOM 726 C C . ARG A 1 90 ? -1.937 3.625 4.337 1.00 93.31 90 ARG A C 1
ATOM 728 O O . ARG A 1 90 ? -1.908 2.552 3.728 1.00 93.31 90 ARG A O 1
ATOM 735 N N . PRO A 1 91 ? -0.941 4.519 4.238 1.00 95.31 91 PRO A N 1
ATOM 736 C CA . PRO A 1 91 ? 0.275 4.236 3.486 1.00 95.31 91 PRO A CA 1
ATOM 737 C C . PRO A 1 91 ? 0.969 2.926 3.891 1.00 95.31 91 PRO A C 1
ATOM 739 O O . PRO A 1 91 ? 1.515 2.264 3.015 1.00 95.31 91 PRO A O 1
ATOM 742 N N . SER A 1 92 ? 0.920 2.538 5.174 1.00 94.81 92 SER A N 1
ATOM 743 C CA . SER A 1 92 ? 1.472 1.263 5.660 1.00 94.81 92 SER A CA 1
ATOM 744 C C . SER A 1 92 ? 0.687 0.056 5.149 1.00 94.81 92 SER A C 1
ATOM 746 O O . SER A 1 92 ? 1.279 -0.873 4.622 1.00 94.81 92 SER A O 1
ATOM 748 N N . ASP A 1 93 ? -0.646 0.109 5.216 1.00 95.31 93 ASP A N 1
ATOM 749 C CA . ASP A 1 93 ? -1.504 -0.993 4.761 1.00 95.31 93 ASP A CA 1
ATOM 750 C C . ASP A 1 93 ? -1.360 -1.198 3.234 1.00 95.31 93 ASP A C 1
ATOM 752 O O . ASP A 1 93 ? -1.509 -2.298 2.704 1.00 95.31 93 ASP A O 1
ATOM 756 N N . TYR A 1 94 ? -1.025 -0.127 2.501 1.00 96.44 94 TYR A N 1
ATOM 757 C CA . TYR A 1 94 ? -0.691 -0.198 1.079 1.00 96.44 94 TYR A CA 1
ATOM 758 C C . TYR A 1 94 ? 0.692 -0.814 0.806 1.00 96.44 94 TYR A C 1
ATOM 760 O O . TYR A 1 94 ? 0.861 -1.479 -0.217 1.00 96.44 94 TYR A O 1
ATOM 768 N N . ASP A 1 95 ? 1.671 -0.626 1.696 1.00 96.00 95 ASP A N 1
ATOM 769 C CA . ASP A 1 95 ? 2.956 -1.332 1.612 1.00 96.00 95 ASP A CA 1
ATOM 770 C C . ASP A 1 95 ? 2.770 -2.834 1.842 1.00 96.00 95 ASP A C 1
ATOM 772 O O . ASP A 1 95 ? 3.286 -3.628 1.053 1.00 96.00 95 ASP A O 1
ATOM 776 N N . ASP A 1 96 ? 1.957 -3.210 2.833 1.00 96.25 96 ASP A N 1
ATOM 777 C CA . ASP A 1 96 ? 1.595 -4.607 3.098 1.00 96.25 96 ASP A CA 1
ATOM 778 C C . ASP A 1 96 ? 0.919 -5.227 1.864 1.00 96.25 96 ASP A C 1
ATOM 780 O O . ASP A 1 96 ? 1.291 -6.304 1.405 1.00 96.25 96 ASP A O 1
ATOM 784 N N . LEU A 1 97 ? -0.002 -4.501 1.221 1.00 96.81 97 LEU A N 1
ATOM 785 C CA . LEU A 1 97 ? -0.614 -4.947 -0.033 1.00 96.81 97 LEU A CA 1
ATOM 786 C C . LEU A 1 97 ? 0.413 -5.172 -1.158 1.00 96.81 97 LEU A C 1
ATOM 788 O O . LEU A 1 97 ? 0.278 -6.118 -1.936 1.00 96.81 97 LEU A O 1
ATOM 792 N N . ILE A 1 98 ? 1.438 -4.323 -1.279 1.00 96.19 98 ILE A N 1
ATOM 793 C CA . ILE A 1 98 ? 2.516 -4.523 -2.262 1.00 96.19 98 ILE A CA 1
ATOM 794 C C . ILE A 1 98 ? 3.297 -5.809 -1.949 1.00 96.19 98 ILE A C 1
ATOM 796 O O . ILE A 1 98 ? 3.691 -6.526 -2.876 1.00 96.19 98 ILE A O 1
ATOM 800 N N . GLU A 1 99 ? 3.519 -6.108 -0.671 1.00 94.94 99 GLU A N 1
ATOM 801 C CA . GLU A 1 99 ? 4.208 -7.321 -0.218 1.00 94.94 99 GLU A CA 1
ATOM 802 C C . GLU A 1 99 ? 3.415 -8.578 -0.536 1.00 94.94 99 GLU A C 1
ATOM 804 O O . GLU A 1 99 ? 3.933 -9.456 -1.226 1.00 94.94 99 GLU A O 1
ATOM 809 N N . GLU A 1 100 ? 2.140 -8.618 -0.161 1.00 95.56 100 GLU A N 1
ATOM 810 C CA . GLU A 1 100 ? 1.245 -9.746 -0.443 1.00 95.56 100 GLU A CA 1
ATOM 811 C C . GLU A 1 100 ? 1.154 -10.038 -1.944 1.00 95.56 100 GLU A C 1
ATOM 813 O O . GLU A 1 100 ? 1.209 -11.183 -2.397 1.00 95.56 100 GLU A O 1
ATOM 818 N N . ARG A 1 101 ? 1.115 -8.989 -2.769 1.00 95.69 101 ARG A N 1
ATOM 819 C CA . ARG A 1 101 ? 1.144 -9.146 -4.229 1.00 95.69 101 ARG A CA 1
ATOM 820 C C . ARG A 1 101 ? 2.463 -9.701 -4.744 1.00 95.69 101 ARG A C 1
ATOM 822 O O . ARG A 1 101 ? 2.459 -10.488 -5.689 1.00 95.69 101 ARG A O 1
ATOM 829 N N . THR A 1 102 ? 3.573 -9.299 -4.136 1.00 93.75 102 THR A N 1
ATOM 830 C CA . THR A 1 102 ? 4.902 -9.810 -4.488 1.00 93.75 102 THR A CA 1
ATOM 831 C C . THR A 1 102 ? 5.018 -11.291 -4.133 1.00 93.75 102 THR A C 1
ATOM 833 O O . THR A 1 102 ? 5.553 -12.062 -4.928 1.00 93.75 102 THR A O 1
ATOM 836 N N . VAL A 1 103 ? 4.449 -11.708 -2.995 1.00 93.19 103 VAL A N 1
ATOM 837 C CA . VAL A 1 103 ? 4.327 -13.124 -2.602 1.00 93.19 103 VAL A CA 1
ATOM 838 C C . VAL A 1 103 ? 3.477 -13.906 -3.611 1.00 93.19 103 VAL A C 1
ATOM 840 O O . VAL A 1 103 ? 3.832 -15.027 -3.968 1.00 93.19 103 VAL A O 1
ATOM 843 N N . ASN A 1 104 ? 2.424 -13.291 -4.155 1.00 92.81 104 ASN A N 1
ATOM 844 C CA . ASN A 1 104 ? 1.586 -13.864 -5.216 1.00 92.81 104 ASN A CA 1
ATOM 845 C C . ASN A 1 104 ? 2.227 -13.844 -6.623 1.00 92.81 104 ASN A C 1
ATOM 847 O O . ASN A 1 104 ? 1.531 -14.083 -7.612 1.00 92.81 104 ASN A O 1
ATOM 851 N N . ASP A 1 105 ? 3.528 -13.549 -6.751 1.00 92.44 105 ASP A N 1
ATOM 852 C CA . ASP A 1 105 ? 4.248 -13.432 -8.031 1.00 92.44 105 ASP A CA 1
ATOM 853 C C . ASP A 1 105 ? 3.673 -12.347 -8.979 1.00 92.44 105 ASP A C 1
ATOM 855 O O . ASP A 1 105 ? 3.965 -12.329 -10.180 1.00 92.44 105 ASP A O 1
ATOM 859 N N . LEU A 1 106 ? 2.887 -11.398 -8.460 1.00 94.25 106 LEU A N 1
ATOM 860 C CA . LEU A 1 106 ? 2.291 -10.291 -9.211 1.00 94.25 106 LEU A CA 1
ATOM 861 C C . LEU A 1 106 ? 3.094 -8.997 -9.038 1.00 94.25 106 LEU A C 1
ATOM 863 O O . LEU A 1 106 ? 3.823 -8.792 -8.072 1.00 94.25 106 LEU A O 1
ATOM 867 N N . CYS A 1 107 ? 2.952 -8.076 -9.992 1.00 95.31 107 CYS A N 1
ATOM 868 C CA . CYS A 1 107 ? 3.468 -6.721 -9.834 1.00 95.31 107 CYS A CA 1
ATOM 869 C C . CYS A 1 107 ? 2.758 -6.025 -8.663 1.00 95.31 107 CYS A C 1
ATOM 871 O O . CYS A 1 107 ? 1.527 -6.043 -8.578 1.00 95.31 107 CYS A O 1
ATOM 873 N N . GLY A 1 108 ? 3.520 -5.321 -7.828 1.00 94.94 108 GLY A N 1
ATOM 874 C CA . GLY A 1 108 ? 3.022 -4.564 -6.681 1.00 94.94 108 GLY A CA 1
ATOM 875 C C 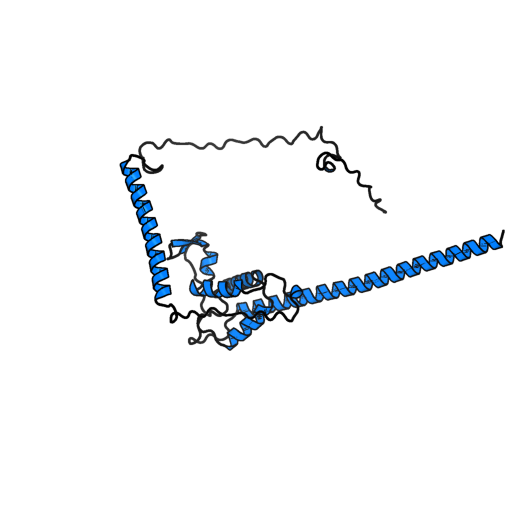. GLY A 1 108 ? 2.017 -3.467 -7.038 1.00 94.94 108 GLY A C 1
ATOM 876 O O . GLY A 1 108 ? 1.242 -3.042 -6.191 1.00 94.94 108 GLY A O 1
ATOM 877 N N . TYR A 1 109 ? 1.961 -3.022 -8.301 1.00 95.62 109 TYR A N 1
ATOM 878 C CA . TYR A 1 109 ? 0.887 -2.132 -8.735 1.00 95.62 109 TYR A CA 1
ATOM 879 C C . TYR A 1 109 ? -0.397 -2.941 -8.936 1.00 95.62 109 TYR A C 1
ATOM 881 O O . TYR A 1 109 ? -0.462 -3.786 -9.828 1.00 95.62 109 TYR A O 1
ATOM 889 N N . VAL A 1 110 ? -1.411 -2.651 -8.119 1.00 95.19 110 VAL A N 1
ATOM 890 C CA . VAL A 1 110 ? -2.641 -3.450 -7.967 1.00 95.19 110 VAL A CA 1
ATOM 891 C C . VAL A 1 110 ? -3.385 -3.687 -9.281 1.00 95.19 110 VAL A C 1
ATOM 893 O O . VAL A 1 110 ? -3.871 -4.783 -9.539 1.00 95.19 110 VAL A O 1
ATOM 896 N N . LEU A 1 111 ? -3.408 -2.686 -10.159 1.00 94.62 111 LEU A N 1
ATOM 897 C CA . LEU A 1 111 ? -4.099 -2.748 -11.450 1.00 94.62 111 LEU A CA 1
ATOM 898 C C . LEU A 1 111 ? -3.248 -3.372 -12.576 1.00 94.62 111 LEU A C 1
ATOM 900 O O . LEU A 1 111 ? -3.649 -3.379 -13.738 1.00 94.62 111 LEU A O 1
ATOM 904 N N . CYS A 1 112 ? -2.049 -3.875 -12.269 1.00 94.25 112 CYS A N 1
ATOM 905 C CA . CYS A 1 112 ? -1.178 -4.527 -13.240 1.00 94.25 112 CYS A CA 1
ATOM 906 C C . CYS A 1 112 ? -1.353 -6.055 -13.194 1.00 94.25 112 CYS A C 1
ATOM 908 O O . CYS A 1 112 ? -1.061 -6.654 -12.160 1.00 94.25 112 CYS A O 1
ATOM 910 N N . PRO A 1 113 ? -1.720 -6.713 -14.312 1.00 93.00 113 PRO A N 1
ATOM 911 C CA . PRO A 1 113 ? -1.820 -8.175 -14.370 1.00 93.00 113 PRO A CA 1
ATOM 912 C C . PRO A 1 113 ? -0.462 -8.872 -14.553 1.00 93.00 113 PRO A C 1
ATOM 914 O O . PRO A 1 113 ? -0.390 -10.097 -14.551 1.00 93.00 113 PRO A O 1
ATOM 917 N N . LYS A 1 114 ? 0.619 -8.114 -14.789 1.00 92.38 114 LYS A N 1
ATOM 918 C CA . LYS A 1 114 ? 1.939 -8.682 -15.094 1.00 92.38 114 LYS A CA 1
ATOM 919 C C . LYS A 1 114 ? 2.621 -9.194 -13.825 1.00 92.38 114 LYS A C 1
ATOM 921 O O . LYS A 1 114 ? 2.463 -8.564 -12.779 1.00 92.38 114 LYS A O 1
ATOM 926 N N . PRO A 1 115 ? 3.452 -10.243 -13.931 1.00 92.19 115 PRO A N 1
ATOM 927 C CA . PRO A 1 115 ? 4.261 -10.687 -12.810 1.00 92.19 115 PRO A CA 1
ATOM 928 C C . PRO A 1 115 ? 5.344 -9.667 -12.436 1.00 92.19 115 PRO A C 1
ATOM 930 O O . PRO A 1 115 ? 5.729 -8.812 -13.249 1.00 92.19 115 PRO A O 1
ATOM 933 N N . GLY A 1 116 ? 5.839 -9.770 -11.202 1.00 86.12 116 GLY A N 1
ATOM 934 C CA . GLY A 1 116 ? 7.031 -9.053 -10.742 1.00 86.12 116 GLY A CA 1
ATOM 935 C C . GLY A 1 116 ? 8.285 -9.438 -11.538 1.00 86.12 116 GLY A C 1
ATOM 936 O O . GLY A 1 116 ? 8.319 -10.442 -12.257 1.00 86.12 116 GLY A O 1
ATOM 937 N N . ARG A 1 117 ? 9.341 -8.623 -11.448 1.00 87.38 117 ARG A N 1
ATOM 938 C CA . ARG A 1 117 ? 10.639 -8.978 -12.050 1.00 87.38 117 ARG A CA 1
ATOM 939 C C . ARG A 1 117 ? 11.304 -10.039 -11.184 1.00 87.38 117 ARG A C 1
ATOM 941 O O . ARG A 1 117 ? 11.330 -9.898 -9.974 1.00 87.38 117 ARG A O 1
ATOM 948 N N . LYS A 1 118 ? 11.924 -11.041 -11.807 1.00 84.62 118 LYS A N 1
ATOM 949 C CA . LYS A 1 118 ? 12.818 -11.982 -11.116 1.00 84.62 118 LYS A CA 1
ATOM 950 C C . LYS A 1 118 ? 14.254 -11.638 -11.497 1.00 84.62 118 LYS A C 1
ATOM 952 O O . LYS A 1 118 ? 14.606 -11.689 -12.679 1.00 84.62 118 LYS A O 1
ATOM 957 N N . VAL A 1 119 ? 15.072 -11.211 -10.535 1.00 82.25 119 VAL A N 1
ATOM 958 C CA . VAL A 1 119 ? 16.472 -10.849 -10.781 1.00 82.25 119 VAL A CA 1
ATOM 959 C C . VAL A 1 119 ? 17.356 -12.044 -10.456 1.00 82.25 119 VAL A C 1
ATOM 961 O O . VAL A 1 119 ? 17.445 -12.484 -9.317 1.00 82.25 119 VAL A O 1
ATOM 964 N N . ALA A 1 120 ? 18.088 -12.536 -11.453 1.00 76.88 120 ALA A N 1
ATOM 965 C CA . ALA A 1 120 ? 19.075 -13.585 -11.228 1.00 76.88 120 ALA A CA 1
ATOM 966 C C . ALA A 1 120 ? 20.213 -13.107 -10.299 1.00 76.88 120 ALA A C 1
ATOM 968 O O . ALA A 1 120 ? 20.752 -12.007 -10.466 1.00 76.88 120 ALA A O 1
ATOM 969 N N . GLY A 1 121 ? 20.605 -13.960 -9.348 1.00 78.44 121 GLY A N 1
ATOM 970 C CA . GLY A 1 121 ? 21.759 -13.768 -8.463 1.00 78.44 121 GLY A CA 1
ATOM 971 C C . GLY A 1 121 ? 21.420 -13.870 -6.972 1.00 78.44 121 GLY A C 1
ATOM 972 O O . GLY A 1 121 ? 20.258 -13.905 -6.591 1.00 78.44 121 GLY A O 1
ATOM 973 N N . ILE A 1 122 ? 22.456 -13.899 -6.122 1.00 79.75 122 ILE A N 1
ATOM 974 C CA . ILE A 1 122 ? 22.320 -14.070 -4.658 1.00 79.75 122 ILE A CA 1
ATOM 975 C C . ILE A 1 122 ? 22.524 -12.742 -3.890 1.00 79.75 122 ILE A C 1
ATOM 977 O O . ILE A 1 122 ? 21.994 -12.569 -2.800 1.00 79.75 122 ILE A O 1
ATOM 981 N N . GLY A 1 123 ? 23.177 -11.723 -4.469 1.00 85.81 123 GLY A N 1
ATOM 982 C CA . GLY A 1 123 ? 23.503 -10.455 -3.776 1.00 85.81 123 GLY A CA 1
ATOM 983 C C . GLY A 1 123 ? 22.323 -9.530 -3.403 1.00 85.81 123 GLY A C 1
ATOM 984 O O . GLY A 1 123 ? 21.432 -9.315 -4.205 1.00 85.81 123 GLY A O 1
ATOM 985 N N . LYS A 1 124 ? 22.335 -8.899 -2.225 1.00 89.69 124 LYS A N 1
ATOM 986 C CA . LYS A 1 124 ? 21.206 -8.088 -1.700 1.00 89.69 124 LYS A CA 1
ATOM 987 C C . LYS A 1 124 ? 20.855 -6.820 -2.503 1.00 89.69 124 LYS A C 1
ATOM 989 O O . LYS A 1 124 ? 19.770 -6.270 -2.336 1.00 89.69 124 LYS A O 1
ATOM 994 N N . TYR A 1 125 ? 21.751 -6.361 -3.374 1.00 90.25 125 TYR A N 1
ATOM 995 C CA . TYR A 1 125 ? 21.599 -5.130 -4.150 1.00 90.25 125 TYR A CA 1
ATOM 996 C C . TYR A 1 125 ? 21.721 -5.394 -5.651 1.00 90.25 125 TYR A C 1
ATOM 998 O O . TYR A 1 125 ? 22.440 -6.299 -6.083 1.00 90.25 125 TYR A O 1
ATOM 1006 N N . LYS A 1 126 ? 21.037 -4.573 -6.448 1.00 87.56 126 LYS A N 1
ATOM 1007 C CA . LYS A 1 126 ? 21.055 -4.596 -7.909 1.00 87.56 126 LYS A CA 1
ATOM 1008 C C . LYS A 1 126 ? 21.271 -3.184 -8.446 1.00 87.56 126 LYS A C 1
ATOM 1010 O O . LYS A 1 126 ? 20.602 -2.242 -8.034 1.00 87.56 126 LYS A O 1
ATOM 1015 N N . ILE A 1 127 ? 22.186 -3.062 -9.404 1.00 87.38 127 ILE A N 1
ATOM 1016 C CA . ILE A 1 127 ? 22.365 -1.836 -10.184 1.00 87.38 127 ILE A CA 1
ATOM 1017 C C . ILE A 1 127 ? 21.296 -1.821 -11.279 1.00 87.38 127 ILE A C 1
ATOM 1019 O O . ILE A 1 127 ? 21.185 -2.769 -12.067 1.00 87.38 127 ILE A O 1
ATOM 1023 N N . THR A 1 128 ? 20.473 -0.779 -11.284 1.00 84.19 128 THR A N 1
ATOM 1024 C CA . THR A 1 128 ? 19.446 -0.551 -12.303 1.00 84.19 128 THR A CA 1
ATOM 1025 C C . THR A 1 128 ? 20.084 -0.111 -13.628 1.00 84.19 128 THR A C 1
ATOM 1027 O O . THR A 1 128 ? 21.218 0.368 -13.632 1.00 84.19 128 THR A O 1
ATOM 1030 N N . PRO A 1 129 ? 19.376 -0.213 -14.770 1.00 83.25 129 PRO A N 1
ATOM 1031 C CA . PRO A 1 129 ? 19.873 0.326 -16.040 1.00 83.25 129 PRO A CA 1
ATOM 1032 C C . PRO A 1 129 ? 20.201 1.828 -15.996 1.00 83.25 129 PRO A C 1
ATOM 1034 O O . PRO A 1 129 ? 21.025 2.288 -16.777 1.00 83.25 129 PRO A O 1
ATOM 1037 N N . SER A 1 130 ? 19.584 2.576 -15.074 1.00 83.06 130 SER A N 1
ATOM 1038 C CA . SER A 1 130 ? 19.831 4.005 -14.847 1.00 83.06 130 SER A CA 1
ATOM 1039 C C . SER A 1 130 ? 21.119 4.292 -14.061 1.00 83.06 130 SER A C 1
ATOM 1041 O O . SER A 1 130 ? 21.535 5.442 -13.976 1.00 83.06 130 SER A O 1
ATOM 1043 N N . GLY A 1 131 ? 21.758 3.262 -13.493 1.00 86.50 131 GLY A N 1
ATOM 1044 C CA . GLY A 1 131 ? 22.956 3.386 -12.658 1.00 86.50 131 GLY A CA 1
ATOM 1045 C C . GLY A 1 131 ? 22.685 3.452 -11.152 1.00 86.50 131 GLY A C 1
ATOM 1046 O O . GLY A 1 131 ? 23.634 3.437 -10.373 1.00 86.50 131 GLY A O 1
ATOM 1047 N N . ASP A 1 132 ? 21.420 3.462 -10.727 1.00 87.25 132 ASP A N 1
ATOM 1048 C CA . ASP A 1 132 ? 21.060 3.510 -9.306 1.00 87.25 132 ASP A CA 1
ATOM 1049 C C . ASP A 1 132 ? 21.233 2.143 -8.638 1.00 87.25 132 ASP A C 1
ATOM 1051 O O . ASP A 1 132 ? 20.859 1.112 -9.208 1.00 87.25 132 ASP A O 1
ATOM 1055 N N . ILE A 1 133 ? 21.760 2.134 -7.411 1.00 90.25 133 ILE A N 1
ATOM 1056 C CA . ILE A 1 133 ? 21.897 0.934 -6.580 1.00 90.25 133 ILE A CA 1
ATOM 1057 C C . ILE A 1 133 ? 20.631 0.790 -5.737 1.00 90.25 133 ILE A C 1
ATOM 1059 O O . ILE A 1 133 ? 20.392 1.579 -4.826 1.00 90.25 133 ILE A O 1
ATOM 1063 N N . VAL A 1 134 ? 19.833 -0.233 -6.026 1.00 89.25 134 VAL A N 1
ATOM 1064 C CA . VAL A 1 134 ? 18.562 -0.502 -5.341 1.00 89.25 134 VAL A CA 1
ATOM 1065 C C . VAL A 1 134 ? 18.641 -1.868 -4.664 1.00 89.25 134 VAL A C 1
ATOM 1067 O O . VAL A 1 134 ? 19.380 -2.752 -5.111 1.00 89.25 134 VAL A O 1
ATOM 1070 N N . LYS A 1 135 ? 17.913 -2.066 -3.561 1.00 91.19 135 LYS A N 1
ATOM 1071 C CA . LYS A 1 135 ? 17.771 -3.405 -2.975 1.00 91.19 135 LYS A CA 1
ATOM 1072 C C . LYS A 1 135 ? 17.095 -4.328 -3.986 1.00 91.19 135 LYS A C 1
ATOM 1074 O O . LYS A 1 135 ? 16.239 -3.895 -4.756 1.00 91.19 135 LYS A O 1
ATOM 1079 N N . ARG A 1 136 ? 17.477 -5.606 -3.993 1.00 89.06 136 ARG A N 1
ATOM 1080 C CA . ARG A 1 136 ? 16.858 -6.585 -4.897 1.00 89.06 136 ARG A CA 1
ATOM 1081 C C . ARG A 1 136 ? 15.344 -6.637 -4.681 1.00 89.06 136 ARG A C 1
ATOM 1083 O O . ARG A 1 136 ? 14.607 -6.517 -5.650 1.00 89.06 136 ARG A O 1
ATOM 1090 N N . GLU A 1 137 ? 14.920 -6.751 -3.428 1.00 88.25 137 GLU A N 1
ATOM 1091 C CA . GLU A 1 137 ? 13.511 -6.861 -3.034 1.00 88.25 137 GLU A CA 1
ATOM 1092 C C . GLU A 1 137 ? 12.678 -5.712 -3.620 1.00 88.25 137 GLU A C 1
ATOM 1094 O O . GLU A 1 137 ? 11.688 -5.947 -4.306 1.00 88.25 137 GLU A O 1
ATOM 1099 N N . ASP A 1 138 ? 13.137 -4.469 -3.458 1.00 88.56 138 ASP A N 1
ATOM 1100 C CA . ASP A 1 138 ? 12.447 -3.279 -3.969 1.00 88.56 138 ASP A CA 1
ATOM 1101 C C . ASP A 1 138 ? 12.338 -3.259 -5.500 1.00 88.56 138 ASP A C 1
ATOM 1103 O O . ASP A 1 138 ? 11.392 -2.702 -6.055 1.00 88.56 138 ASP A O 1
ATOM 1107 N N . TYR A 1 139 ? 13.300 -3.864 -6.199 1.00 89.06 139 TYR A N 1
ATOM 1108 C CA . TYR A 1 139 ? 13.299 -3.951 -7.656 1.00 89.06 139 TYR A CA 1
ATOM 1109 C C . TYR A 1 139 ? 12.388 -5.070 -8.182 1.00 89.06 139 TYR A C 1
ATOM 1111 O O . TYR A 1 139 ? 11.773 -4.919 -9.240 1.00 89.06 139 TYR A O 1
ATOM 1119 N N . GLU A 1 140 ? 12.302 -6.187 -7.460 1.00 90.56 140 GLU A N 1
ATOM 1120 C CA . GLU A 1 140 ? 11.512 -7.366 -7.838 1.00 90.56 140 GLU A CA 1
ATOM 1121 C C . GLU A 1 140 ? 10.005 -7.153 -7.653 1.00 90.56 140 GLU A C 1
ATOM 1123 O O . GLU A 1 140 ? 9.216 -7.664 -8.453 1.00 90.56 140 GLU A O 1
ATOM 1128 N N . ARG A 1 141 ? 9.613 -6.281 -6.711 1.00 92.88 141 ARG A N 1
ATOM 1129 C CA . ARG A 1 141 ? 8.220 -5.852 -6.473 1.00 92.88 141 ARG A CA 1
ATOM 1130 C C . ARG A 1 141 ? 7.519 -5.291 -7.718 1.00 92.88 141 ARG A C 1
ATOM 1132 O O . ARG A 1 141 ? 6.293 -5.258 -7.769 1.00 92.88 141 ARG A O 1
ATOM 1139 N N . TRP A 1 142 ? 8.245 -4.843 -8.748 1.00 94.88 142 TRP A N 1
ATOM 1140 C CA . TRP A 1 142 ? 7.655 -4.142 -9.896 1.00 94.88 142 TRP A CA 1
ATOM 1141 C C . TRP A 1 142 ? 7.983 -4.790 -11.238 1.00 94.88 142 TRP A C 1
ATOM 1143 O O . TRP A 1 142 ? 9.133 -5.090 -11.545 1.00 94.88 142 TRP A O 1
ATOM 1153 N N . CYS A 1 143 ? 6.997 -4.869 -12.137 1.00 92.56 143 CYS A N 1
ATOM 1154 C CA . CYS A 1 143 ? 7.249 -5.262 -13.528 1.00 92.56 143 CYS A CA 1
ATOM 1155 C C . CYS A 1 143 ? 7.964 -4.153 -14.329 1.00 92.56 143 CYS A C 1
ATOM 1157 O O . CYS A 1 143 ? 8.667 -4.418 -15.310 1.00 92.56 143 CYS A O 1
ATOM 1159 N N . SER A 1 144 ? 7.813 -2.886 -13.924 1.00 91.19 144 SER A N 1
ATOM 1160 C CA . SER A 1 144 ? 8.413 -1.719 -14.579 1.00 91.19 144 SER A CA 1
ATOM 1161 C C . SER A 1 144 ? 8.539 -0.520 -13.633 1.00 91.19 144 SER A C 1
ATOM 1163 O O . SER A 1 144 ? 7.716 -0.387 -12.726 1.00 91.19 144 SER A O 1
ATOM 1165 N N . PRO A 1 145 ? 9.500 0.399 -13.870 1.00 89.75 145 PRO A N 1
ATOM 1166 C CA . PRO A 1 145 ? 9.610 1.636 -13.086 1.00 89.75 145 PRO A CA 1
ATOM 1167 C C . PRO A 1 145 ? 8.354 2.517 -13.205 1.00 89.75 145 PRO A C 1
ATOM 1169 O O . PRO A 1 145 ? 7.993 3.229 -12.275 1.00 89.75 145 PRO A O 1
ATOM 1172 N N . ALA A 1 146 ? 7.637 2.417 -14.325 1.00 91.25 146 ALA A N 1
ATOM 1173 C CA . ALA A 1 146 ? 6.368 3.098 -14.548 1.00 91.25 146 ALA A CA 1
ATOM 1174 C C . ALA A 1 146 ? 5.273 2.606 -13.571 1.00 91.25 146 ALA A C 1
ATOM 1176 O O . ALA A 1 146 ? 4.499 3.403 -13.039 1.00 91.25 146 ALA A O 1
ATOM 1177 N N . CYS A 1 147 ? 5.227 1.299 -13.283 1.00 93.56 147 CYS A N 1
ATOM 1178 C CA . CYS A 1 147 ? 4.320 0.737 -12.274 1.00 93.56 147 CYS A CA 1
ATOM 1179 C C . CYS A 1 147 ? 4.700 1.169 -10.854 1.00 93.56 147 CYS A C 1
ATOM 1181 O O . CYS A 1 147 ? 3.808 1.521 -10.088 1.00 93.56 147 CYS A O 1
ATOM 1183 N N . ALA A 1 148 ? 5.998 1.227 -10.536 1.00 92.88 148 ALA A N 1
ATOM 1184 C CA . ALA A 1 148 ? 6.466 1.756 -9.253 1.00 92.88 148 ALA A CA 1
ATOM 1185 C C . ALA A 1 148 ? 6.010 3.212 -9.050 1.00 92.88 148 ALA A C 1
ATOM 1187 O O . ALA A 1 148 ? 5.478 3.560 -8.000 1.00 92.88 148 ALA A O 1
ATOM 1188 N N . LYS A 1 149 ? 6.122 4.049 -10.092 1.00 92.81 149 LYS A N 1
ATOM 1189 C CA . LYS A 1 149 ? 5.655 5.442 -10.056 1.00 92.81 149 LYS A CA 1
ATOM 1190 C C . LYS A 1 149 ? 4.139 5.553 -9.853 1.00 92.81 149 LYS A C 1
ATOM 1192 O O . LYS A 1 149 ? 3.706 6.369 -9.046 1.00 92.81 149 LYS A O 1
ATOM 1197 N N . ARG A 1 150 ? 3.332 4.739 -10.549 1.00 93.12 150 ARG A N 1
ATOM 1198 C CA . ARG A 1 150 ? 1.864 4.711 -10.367 1.00 93.12 150 ARG A CA 1
ATOM 1199 C C . ARG A 1 150 ? 1.480 4.303 -8.951 1.00 93.12 150 ARG A C 1
ATOM 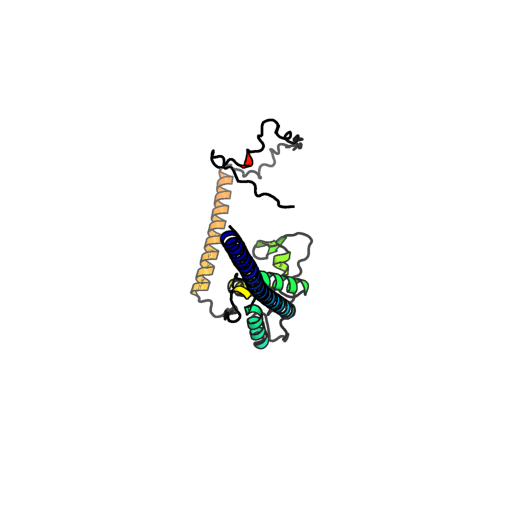1201 O O . ARG A 1 150 ? 0.614 4.928 -8.353 1.00 93.12 150 ARG A O 1
ATOM 1208 N N . ALA A 1 151 ? 2.131 3.275 -8.416 1.00 94.31 151 ALA A N 1
ATOM 1209 C CA . ALA A 1 151 ? 1.858 2.815 -7.066 1.00 94.31 151 ALA A CA 1
ATOM 1210 C C . ALA A 1 151 ? 2.257 3.859 -6.018 1.00 94.31 151 ALA A C 1
ATOM 1212 O O . ALA A 1 151 ? 1.490 4.105 -5.094 1.00 94.31 151 ALA A O 1
ATOM 1213 N N . LEU A 1 152 ? 3.403 4.521 -6.199 1.00 94.00 152 LEU A N 1
ATOM 1214 C CA . LEU A 1 152 ? 3.820 5.618 -5.331 1.00 94.00 152 LEU A CA 1
ATOM 1215 C C . LEU A 1 152 ? 2.840 6.796 -5.398 1.00 94.00 152 LEU A C 1
ATOM 1217 O O . LEU A 1 152 ? 2.512 7.361 -4.362 1.00 94.00 152 LEU A O 1
ATOM 1221 N N . PHE A 1 153 ? 2.337 7.134 -6.590 1.00 94.50 153 PHE A N 1
ATOM 1222 C CA . PHE A 1 153 ? 1.332 8.186 -6.762 1.00 94.50 153 PHE A CA 1
ATOM 1223 C C . PHE A 1 153 ? 0.050 7.893 -5.977 1.00 94.50 153 PHE A C 1
ATOM 1225 O O . PHE A 1 153 ? -0.510 8.800 -5.375 1.00 94.50 153 PHE A O 1
ATOM 1232 N N . VAL A 1 154 ? -0.395 6.635 -5.934 1.00 93.75 154 VAL A N 1
ATOM 1233 C CA . VAL A 1 154 ? -1.533 6.236 -5.094 1.00 93.75 154 VAL A CA 1
ATOM 1234 C C . VAL A 1 154 ? -1.177 6.342 -3.611 1.00 93.75 154 VAL A C 1
ATOM 1236 O O . VAL A 1 154 ? -1.926 6.944 -2.851 1.00 93.75 154 VAL A O 1
ATOM 1239 N N . LYS A 1 155 ? -0.013 5.819 -3.202 1.00 94.56 155 LYS A N 1
ATOM 1240 C CA . LYS A 1 155 ? 0.418 5.797 -1.796 1.00 94.56 155 LYS A CA 1
ATOM 1241 C C . LYS A 1 155 ? 0.435 7.187 -1.154 1.00 94.56 155 LYS A C 1
ATOM 1243 O O . LYS A 1 155 ? -0.022 7.333 -0.027 1.00 94.56 155 LYS A O 1
ATOM 1248 N N . VAL A 1 156 ? 0.943 8.199 -1.861 1.00 93.25 156 VAL A N 1
ATOM 1249 C CA . VAL A 1 156 ? 1.051 9.574 -1.329 1.00 93.25 156 VAL A CA 1
ATOM 1250 C C . VAL A 1 156 ? -0.296 10.282 -1.163 1.00 93.25 156 VAL A C 1
ATOM 1252 O O . VAL A 1 156 ? -0.351 11.317 -0.511 1.00 93.25 156 VAL A O 1
ATOM 1255 N N . GLN A 1 157 ? -1.369 9.752 -1.757 1.00 91.81 157 GLN A N 1
ATOM 1256 C CA . GLN A 1 157 ? -2.726 10.286 -1.606 1.00 91.81 157 GLN A CA 1
ATOM 1257 C C . GLN A 1 157 ? -3.468 9.680 -0.404 1.00 91.81 157 GLN A C 1
ATOM 1259 O O . GLN A 1 157 ? -4.555 10.144 -0.068 1.00 91.81 157 GLN A O 1
ATOM 1264 N N . LEU A 1 158 ? -2.918 8.637 0.229 1.00 91.19 158 LEU A N 1
ATOM 1265 C CA . LEU A 1 158 ? -3.551 7.968 1.365 1.00 91.19 158 LEU A CA 1
ATOM 1266 C C . LEU A 1 158 ? -3.324 8.749 2.664 1.00 91.19 158 LEU A C 1
ATOM 1268 O O . LEU A 1 158 ? -2.249 9.296 2.899 1.00 91.19 158 LEU A O 1
ATOM 1272 N N . ASP A 1 159 ? -4.337 8.755 3.528 1.00 89.19 159 ASP A N 1
ATOM 1273 C CA . ASP A 1 159 ? -4.277 9.397 4.844 1.00 89.19 159 ASP A CA 1
ATOM 1274 C C . ASP A 1 159 ? -3.520 8.506 5.847 1.00 89.19 159 ASP A C 1
ATOM 1276 O O . ASP A 1 159 ? -3.754 7.297 5.932 1.00 89.19 159 ASP A O 1
ATOM 1280 N N . GLU A 1 160 ? -2.618 9.103 6.626 1.00 89.31 160 GLU A N 1
ATOM 1281 C CA . GLU A 1 160 ? -1.827 8.423 7.658 1.00 89.31 160 GLU A CA 1
ATOM 1282 C C . GLU A 1 160 ? -2.648 8.039 8.901 1.00 89.31 160 GLU A C 1
ATOM 1284 O O . GLU A 1 160 ? -2.296 7.096 9.617 1.00 89.31 160 GLU A O 1
ATOM 1289 N N . ARG A 1 161 ? -3.755 8.743 9.173 1.00 89.00 161 ARG A N 1
ATOM 1290 C CA . ARG A 1 161 ? -4.624 8.487 10.334 1.00 89.00 161 ARG A CA 1
ATOM 1291 C C . ARG A 1 161 ? -5.314 7.136 10.201 1.00 89.00 161 ARG A C 1
ATOM 1293 O O . ARG A 1 161 ? -5.649 6.722 9.100 1.00 89.00 161 ARG A O 1
ATOM 1300 N N . ALA A 1 162 ? -5.599 6.452 11.304 1.00 85.88 162 ALA A N 1
ATOM 1301 C CA . ALA A 1 162 ? -6.294 5.168 11.242 1.00 85.88 162 ALA A CA 1
ATOM 1302 C C . ALA A 1 162 ? -7.746 5.302 10.753 1.00 85.88 162 ALA A C 1
ATOM 1304 O O . ALA A 1 162 ? -8.410 6.305 11.016 1.00 85.88 162 ALA A O 1
ATOM 1305 N N . ALA A 1 163 ? -8.269 4.268 10.087 1.00 85.81 163 ALA A N 1
ATOM 1306 C CA . ALA A 1 163 ? -9.623 4.275 9.525 1.00 85.81 163 ALA A CA 1
ATOM 1307 C C . ALA A 1 163 ? -10.714 4.595 10.566 1.00 85.81 163 ALA A C 1
ATOM 1309 O O . ALA A 1 163 ? -11.635 5.364 10.285 1.00 85.81 163 ALA A O 1
ATOM 1310 N N . TRP A 1 164 ? -10.585 4.074 11.792 1.00 85.81 164 TRP A N 1
ATOM 1311 C CA . TRP A 1 164 ? -11.532 4.345 12.880 1.00 85.81 164 TRP A CA 1
ATOM 1312 C C . TRP A 1 164 ? -11.498 5.803 13.375 1.00 85.81 164 TRP A C 1
ATOM 1314 O O . TRP A 1 164 ? -12.508 6.282 13.884 1.00 85.81 164 TRP A O 1
ATOM 1324 N N . ASP A 1 165 ? -10.394 6.533 13.172 1.00 84.12 165 ASP A N 1
ATOM 1325 C CA . ASP A 1 165 ? -10.271 7.953 13.540 1.00 84.12 165 ASP A CA 1
ATOM 1326 C C . ASP A 1 165 ? -10.851 8.895 12.473 1.00 84.12 165 ASP A C 1
ATOM 1328 O O . ASP A 1 165 ? -11.150 10.056 12.767 1.00 84.12 165 ASP A O 1
ATOM 1332 N N . ARG A 1 166 ? -10.989 8.424 11.225 1.00 79.69 166 ARG A N 1
ATOM 1333 C CA . ARG A 1 166 ? -11.524 9.204 10.093 1.00 79.69 166 ARG A CA 1
ATOM 1334 C C . ARG A 1 166 ? -13.054 9.161 10.012 1.00 79.69 166 ARG A C 1
ATOM 1336 O O . ARG A 1 166 ? -13.666 10.028 9.391 1.00 79.69 166 ARG A O 1
ATOM 1343 N N . GLY A 1 167 ? -13.675 8.182 10.672 1.00 65.75 167 GLY A N 1
ATOM 1344 C CA . GLY A 1 167 ? -15.108 7.910 10.570 1.00 65.75 167 GLY A CA 1
ATOM 1345 C C . GLY A 1 167 ? -15.489 7.279 9.224 1.00 65.75 167 GLY A C 1
ATOM 1346 O O . GLY A 1 167 ? -14.747 7.332 8.248 1.00 65.75 167 GLY A O 1
ATOM 1347 N N . ARG A 1 168 ? -16.683 6.674 9.143 1.00 62.94 168 ARG A N 1
ATOM 1348 C CA . ARG A 1 168 ? -17.155 5.922 7.955 1.00 62.94 168 ARG A CA 1
ATOM 1349 C C . ARG A 1 168 ? -17.337 6.763 6.678 1.00 62.94 168 ARG A C 1
ATOM 1351 O O . ARG A 1 168 ? -17.643 6.181 5.641 1.00 62.94 168 ARG A O 1
ATOM 1358 N N . ASN A 1 169 ? -17.152 8.084 6.746 1.00 57.06 169 ASN A N 1
ATOM 1359 C CA . ASN A 1 169 ? -17.450 9.049 5.683 1.00 57.06 169 ASN A CA 1
ATOM 1360 C C . ASN A 1 169 ? -16.201 9.757 5.120 1.00 57.06 169 ASN A C 1
ATOM 1362 O O . ASN A 1 169 ? -16.314 10.856 4.587 1.00 57.06 169 ASN A O 1
ATOM 1366 N N . SER A 1 170 ? -15.001 9.182 5.254 1.00 59.53 170 SER A N 1
ATOM 1367 C CA . SER A 1 170 ? -13.819 9.757 4.606 1.00 59.53 170 SER A CA 1
ATOM 1368 C C . SER A 1 170 ? -13.886 9.522 3.096 1.00 59.53 170 SER A C 1
ATOM 1370 O O . SER A 1 170 ? -13.561 8.437 2.610 1.00 59.53 170 SER A O 1
ATOM 1372 N N . ASP A 1 171 ? -14.333 10.530 2.356 1.00 59.66 171 ASP A N 1
ATOM 1373 C CA . ASP A 1 171 ? -14.389 10.525 0.892 1.00 59.66 171 ASP A CA 1
ATOM 1374 C C . ASP A 1 171 ? -13.057 11.023 0.319 1.00 59.66 171 ASP A C 1
ATOM 1376 O O . ASP A 1 171 ? -12.962 12.082 -0.299 1.00 59.66 171 ASP A O 1
ATOM 1380 N N . GLY A 1 172 ? -11.990 10.263 0.574 1.00 64.56 172 GLY A N 1
ATOM 1381 C CA . GLY A 1 172 ? -10.711 10.482 -0.089 1.00 64.56 172 GLY A CA 1
ATOM 1382 C C . GLY A 1 172 ? -10.846 10.131 -1.567 1.00 64.56 172 GLY A C 1
ATOM 1383 O O . GLY A 1 172 ? -10.960 8.956 -1.917 1.00 64.56 172 GLY A O 1
ATOM 1384 N N . GLN A 1 173 ? -10.863 11.136 -2.439 1.00 76.62 173 GLN A N 1
ATOM 1385 C CA . GLN A 1 173 ? -10.812 10.903 -3.876 1.00 76.62 173 GLN A CA 1
ATOM 1386 C C . GLN A 1 173 ? -9.391 10.468 -4.249 1.00 76.62 173 GLN A C 1
ATOM 1388 O O . GLN A 1 173 ? -8.452 11.250 -4.150 1.00 76.62 173 GLN A O 1
ATOM 1393 N N . ILE A 1 174 ? -9.242 9.210 -4.663 1.00 86.56 174 ILE A N 1
ATOM 1394 C CA . ILE A 1 174 ? -7.971 8.673 -5.156 1.00 86.56 174 ILE A CA 1
ATOM 1395 C C . ILE A 1 174 ? -7.934 8.840 -6.669 1.00 86.56 174 ILE A C 1
ATOM 1397 O O . ILE A 1 174 ? -8.769 8.278 -7.393 1.00 86.56 174 ILE A O 1
ATOM 1401 N N . ASP A 1 175 ? -6.933 9.564 -7.146 1.00 88.81 175 ASP A N 1
ATOM 1402 C CA . ASP A 1 175 ? -6.660 9.737 -8.561 1.00 88.81 175 ASP A CA 1
ATOM 1403 C C . ASP A 1 175 ? -5.584 8.751 -9.027 1.00 88.81 175 ASP A C 1
ATOM 1405 O O . ASP A 1 175 ? -4.654 8.385 -8.300 1.00 88.81 175 ASP A O 1
ATOM 1409 N N . LEU A 1 176 ? -5.724 8.286 -10.267 1.00 89.44 176 LEU A N 1
ATOM 1410 C CA . LEU A 1 176 ? -4.752 7.402 -10.901 1.00 89.44 176 LEU A CA 1
ATOM 1411 C C . LEU A 1 176 ? -3.839 8.224 -11.801 1.00 89.44 176 LEU A C 1
ATOM 1413 O O . LEU A 1 176 ? -4.283 9.146 -12.479 1.00 89.44 176 LEU A O 1
ATOM 1417 N N . LEU A 1 177 ? -2.557 7.868 -11.823 1.00 85.81 177 LEU A N 1
ATOM 1418 C CA . LEU A 1 177 ? -1.598 8.546 -12.681 1.00 85.81 177 LEU A CA 1
ATOM 1419 C C . LEU A 1 177 ? -1.841 8.165 -14.147 1.00 85.81 177 LEU A C 1
ATOM 1421 O O . LEU A 1 177 ? -1.466 7.071 -14.580 1.00 85.81 177 LEU A O 1
ATOM 1425 N N . GLU A 1 178 ? -2.417 9.088 -14.910 1.00 73.94 178 GLU A N 1
ATOM 1426 C CA . GLU A 1 178 ? -2.490 9.008 -16.366 1.00 73.94 178 GLU A CA 1
ATOM 1427 C C . GLU A 1 178 ? -1.128 9.400 -16.954 1.00 73.94 178 GLU A C 1
ATOM 1429 O O . GLU A 1 178 ? -0.644 10.520 -16.794 1.00 73.94 178 GLU A O 1
ATOM 1434 N N . GLU A 1 179 ? -0.452 8.458 -17.617 1.00 60.88 179 GLU A N 1
ATOM 1435 C CA . GLU A 1 179 ? 0.752 8.779 -18.387 1.00 60.88 179 GLU A CA 1
ATOM 1436 C C . GLU A 1 179 ? 0.345 9.333 -19.754 1.00 60.88 179 GLU A C 1
ATOM 1438 O O . GLU A 1 179 ? 0.426 8.639 -20.770 1.00 60.88 179 GLU A O 1
ATOM 1443 N N . ASP A 1 180 ? -0.056 10.602 -19.783 1.00 49.22 180 ASP A N 1
ATOM 1444 C CA . ASP A 1 180 ? -0.176 11.375 -21.017 1.00 49.22 180 ASP A CA 1
ATOM 1445 C C . ASP A 1 180 ? 1.217 11.584 -21.629 1.00 49.22 180 ASP A C 1
ATOM 1447 O O . ASP A 1 180 ? 1.842 12.635 -21.499 1.00 49.22 180 ASP A O 1
ATOM 1451 N N . ARG A 1 181 ? 1.730 10.585 -22.357 1.00 50.38 181 ARG A N 1
ATOM 1452 C CA . ARG A 1 181 ? 2.939 10.763 -23.187 1.00 50.38 181 ARG A CA 1
ATOM 1453 C C . ARG A 1 181 ? 2.728 11.782 -24.316 1.00 50.38 181 ARG A C 1
ATOM 1455 O O . ARG A 1 181 ? 3.689 12.179 -24.965 1.00 50.38 181 ARG A O 1
ATOM 1462 N N . SER A 1 182 ? 1.483 12.183 -24.563 1.00 48.12 182 SER A N 1
ATOM 1463 C CA . SER A 1 182 ? 1.066 13.139 -25.590 1.00 48.12 182 SER A CA 1
ATOM 1464 C C . SER A 1 182 ? 1.039 14.599 -25.119 1.00 48.12 182 SER A C 1
ATOM 1466 O O . SER A 1 182 ? 0.953 15.481 -25.971 1.00 48.12 182 SER A O 1
ATOM 1468 N N . LYS A 1 183 ? 1.136 14.877 -23.808 1.00 50.19 183 LYS A N 1
ATOM 1469 C CA . LYS A 1 183 ? 1.083 16.244 -23.249 1.00 50.19 183 LYS A CA 1
ATOM 1470 C C . LYS A 1 183 ? 2.412 16.747 -22.677 1.00 50.19 183 LYS A C 1
ATOM 1472 O O . LYS A 1 183 ? 2.423 17.786 -22.026 1.00 50.19 183 LYS A O 1
ATOM 1477 N N . ASP A 1 184 ? 3.534 16.070 -22.934 1.00 51.59 184 ASP A N 1
ATOM 1478 C CA . ASP A 1 184 ? 4.850 16.674 -22.693 1.00 51.59 184 ASP A CA 1
ATOM 1479 C C . ASP A 1 184 ? 5.010 17.844 -23.693 1.00 51.59 184 ASP A C 1
ATOM 1481 O O . ASP A 1 184 ? 5.384 17.656 -24.865 1.00 51.59 184 ASP A O 1
ATOM 1485 N N . SER A 1 185 ? 4.682 19.054 -23.222 1.00 62.59 185 SER A N 1
ATOM 1486 C CA . SER A 1 185 ? 4.911 20.309 -23.936 1.00 62.59 185 SER A CA 1
ATOM 1487 C C . SER A 1 185 ? 6.362 20.356 -24.408 1.00 62.59 185 SER A C 1
ATOM 1489 O O . SER A 1 185 ? 7.272 19.839 -23.755 1.00 62.59 185 SER A O 1
ATOM 1491 N N . GLU A 1 186 ? 6.607 20.975 -25.558 1.00 69.44 186 GLU A N 1
ATOM 1492 C CA . GLU A 1 186 ? 7.964 21.157 -26.080 1.00 69.44 186 GLU A CA 1
ATOM 1493 C C . GLU A 1 186 ? 8.872 21.860 -25.052 1.00 69.44 186 GLU A C 1
ATOM 1495 O O . GLU A 1 186 ? 10.055 21.539 -24.940 1.00 69.44 186 GLU A O 1
ATOM 1500 N N . ALA A 1 187 ? 8.281 22.706 -24.199 1.00 69.12 187 ALA A N 1
ATOM 1501 C CA . ALA A 1 187 ? 8.938 23.334 -23.057 1.00 69.12 187 ALA A CA 1
ATOM 1502 C C . ALA A 1 187 ? 9.382 22.331 -21.975 1.00 69.12 187 ALA A C 1
ATOM 1504 O O . ALA A 1 187 ? 10.490 22.454 -21.454 1.00 69.12 187 ALA A O 1
ATOM 1505 N N . ASP A 1 188 ? 8.578 21.310 -21.666 1.00 69.06 188 ASP A N 1
ATOM 1506 C CA . ASP A 1 188 ? 8.936 20.279 -20.682 1.00 69.06 188 ASP A CA 1
ATOM 1507 C C . ASP A 1 188 ? 10.032 19.354 -21.215 1.00 69.06 188 ASP A C 1
ATOM 1509 O O . ASP A 1 188 ? 10.946 18.967 -20.478 1.00 69.06 188 ASP A O 1
ATOM 1513 N N . ARG A 1 189 ? 10.000 19.050 -22.520 1.00 72.31 189 ARG A N 1
ATOM 1514 C CA . ARG A 1 189 ? 11.088 18.328 -23.197 1.00 72.31 189 ARG A CA 1
ATOM 1515 C C . ARG A 1 189 ? 12.384 19.139 -23.203 1.00 72.31 189 ARG A C 1
ATOM 1517 O O . ARG A 1 189 ? 13.434 18.591 -22.869 1.00 72.31 189 ARG A O 1
ATOM 1524 N N . ALA A 1 190 ? 12.313 20.438 -23.491 1.00 77.38 190 ALA A N 1
ATOM 1525 C CA . ALA A 1 190 ? 13.465 21.336 -23.436 1.00 77.38 190 ALA A CA 1
ATOM 1526 C C . ALA A 1 190 ? 14.020 21.485 -22.008 1.00 77.38 190 ALA A C 1
ATOM 1528 O O . ALA A 1 190 ? 15.232 21.450 -21.809 1.00 77.38 190 ALA A O 1
ATOM 1529 N N . ALA A 1 191 ? 13.156 21.582 -20.994 1.00 80.69 191 ALA A N 1
ATOM 1530 C CA . ALA A 1 191 ? 13.571 21.678 -19.597 1.00 80.69 191 ALA A CA 1
ATOM 1531 C C . ALA A 1 191 ? 14.287 20.408 -19.109 1.00 80.69 191 ALA A C 1
ATOM 1533 O O . ALA A 1 191 ? 15.283 20.509 -18.388 1.00 80.69 191 ALA A O 1
ATOM 1534 N N . ARG A 1 192 ? 13.822 19.217 -19.517 1.00 78.50 192 ARG A N 1
ATOM 1535 C CA . ARG A 1 192 ? 14.519 17.950 -19.231 1.00 78.50 192 ARG A CA 1
ATOM 1536 C C . ARG A 1 192 ? 15.876 17.896 -19.936 1.00 78.50 192 ARG A C 1
ATOM 1538 O O . ARG A 1 192 ? 16.878 17.671 -19.267 1.00 78.50 192 ARG A O 1
ATOM 1545 N N . ALA A 1 193 ? 15.930 18.236 -21.225 1.00 81.25 193 ALA A N 1
ATOM 1546 C CA . ALA A 1 193 ? 17.186 18.285 -21.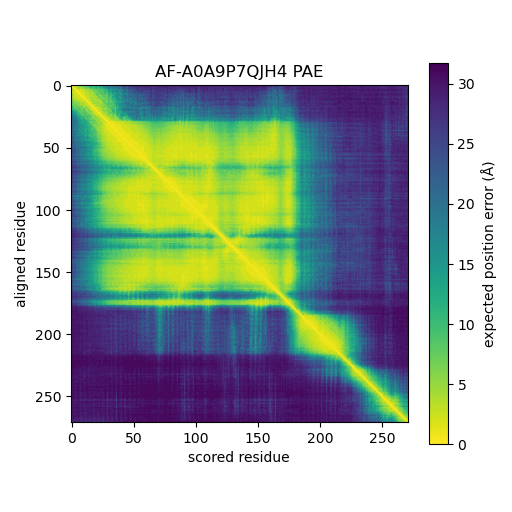976 1.00 81.25 193 ALA A CA 1
ATOM 1547 C C . ALA A 1 193 ? 18.209 19.258 -21.356 1.00 81.25 193 ALA A C 1
ATOM 1549 O O . ALA A 1 193 ? 19.381 18.920 -21.221 1.00 81.25 193 ALA A O 1
ATOM 1550 N N . MET A 1 194 ? 17.777 20.440 -20.903 1.00 80.31 194 MET A N 1
ATOM 1551 C CA . MET A 1 194 ? 18.661 21.394 -20.219 1.00 80.31 194 MET A CA 1
ATOM 1552 C C . MET A 1 194 ? 19.187 20.871 -18.877 1.00 80.31 194 MET A C 1
ATOM 1554 O O . MET A 1 194 ? 20.338 21.134 -18.524 1.00 80.31 194 MET A O 1
ATOM 1558 N N . ARG A 1 195 ? 18.368 20.132 -18.116 1.00 80.81 195 ARG A N 1
ATOM 1559 C CA . ARG A 1 195 ? 18.819 19.500 -16.865 1.00 80.81 195 ARG A CA 1
ATOM 1560 C C . ARG A 1 195 ? 19.870 18.427 -17.133 1.00 80.81 195 ARG A C 1
ATOM 1562 O O . ARG A 1 195 ? 20.883 18.417 -16.439 1.00 80.81 195 ARG A O 1
ATOM 1569 N N . ASP A 1 196 ? 19.662 17.597 -18.148 1.00 81.69 196 ASP A N 1
ATOM 1570 C CA . ASP A 1 196 ? 20.602 16.534 -18.516 1.00 81.69 196 ASP A CA 1
ATOM 1571 C C . ASP A 1 196 ? 21.946 17.116 -18.985 1.00 81.69 196 ASP A C 1
ATOM 1573 O O . ASP A 1 196 ? 23.003 16.704 -18.505 1.00 81.69 196 ASP A O 1
ATOM 1577 N N . LEU A 1 197 ? 21.917 18.170 -19.812 1.00 84.00 197 LEU A N 1
ATOM 1578 C CA . LEU A 1 197 ? 23.123 18.892 -20.240 1.00 84.00 197 LEU A CA 1
ATOM 1579 C C . LEU A 1 197 ? 23.910 19.473 -19.055 1.00 84.00 197 LEU A C 1
ATOM 1581 O O . LEU A 1 197 ? 25.137 19.380 -19.025 1.00 84.00 197 LEU A O 1
ATOM 1585 N N . ARG A 1 198 ? 23.218 20.029 -18.051 1.00 85.94 198 ARG A N 1
ATOM 1586 C CA . ARG A 1 198 ? 23.854 20.580 -16.844 1.00 85.94 198 ARG A CA 1
ATOM 1587 C C . ARG A 1 198 ? 24.529 19.499 -15.997 1.00 85.94 198 ARG A C 1
ATOM 1589 O O . ARG A 1 198 ? 25.591 19.743 -15.427 1.00 85.94 198 ARG A O 1
ATOM 1596 N N . VAL A 1 199 ? 23.936 18.307 -15.910 1.00 81.81 199 VAL A N 1
ATOM 1597 C CA . VAL A 1 199 ? 24.542 17.160 -15.211 1.00 81.81 199 VAL A CA 1
ATOM 1598 C C . VAL A 1 199 ? 25.795 16.681 -15.946 1.00 81.81 199 VAL A C 1
ATOM 1600 O O . VAL A 1 199 ? 26.814 16.400 -15.310 1.00 81.81 199 VAL A O 1
ATOM 1603 N N . ASP A 1 200 ? 25.762 16.632 -17.276 1.00 82.94 200 ASP A N 1
ATOM 1604 C CA . ASP A 1 200 ? 26.927 16.252 -18.077 1.00 82.94 200 ASP A CA 1
ATOM 1605 C C . ASP A 1 200 ? 28.058 17.282 -18.000 1.00 82.94 200 ASP A C 1
ATOM 1607 O O . ASP A 1 200 ? 29.230 16.905 -17.928 1.00 82.94 200 ASP A O 1
ATOM 1611 N N . GLU A 1 201 ? 27.730 18.572 -17.948 1.00 87.12 201 GLU A N 1
ATOM 1612 C CA . GLU A 1 201 ? 28.698 19.648 -17.728 1.00 87.12 201 GLU A CA 1
ATOM 1613 C C . GLU A 1 201 ? 29.377 19.523 -16.358 1.00 87.12 201 GLU A C 1
ATOM 1615 O O . GLU A 1 201 ? 30.604 19.567 -16.272 1.00 87.12 201 GLU A O 1
ATOM 1620 N N . GLN A 1 202 ? 28.613 19.249 -15.295 1.00 84.12 202 GLN A N 1
ATOM 1621 C CA . GLN A 1 202 ? 29.176 18.981 -13.966 1.00 84.12 202 GLN A CA 1
ATOM 1622 C C . GLN A 1 202 ? 30.092 17.750 -13.959 1.00 84.12 202 GLN A C 1
ATOM 1624 O O . GLN A 1 202 ? 31.159 17.768 -13.343 1.00 84.12 202 GLN A O 1
ATOM 1629 N N . ARG A 1 203 ? 29.713 16.683 -14.673 1.00 85.75 203 ARG A N 1
ATOM 1630 C CA . ARG A 1 203 ? 30.543 15.475 -14.811 1.00 85.75 203 ARG A CA 1
ATOM 1631 C C . ARG A 1 203 ? 31.830 15.741 -15.589 1.00 85.75 203 ARG A C 1
ATOM 1633 O O . ARG A 1 203 ? 32.859 15.164 -15.243 1.00 85.75 203 ARG A O 1
ATOM 1640 N N . LYS A 1 204 ? 31.791 16.584 -16.625 1.00 88.00 204 LYS A N 1
ATOM 1641 C CA . LYS A 1 204 ? 32.988 17.012 -17.368 1.00 88.00 204 LYS A CA 1
ATOM 1642 C C . LYS A 1 204 ? 33.900 17.864 -16.492 1.00 88.00 204 LYS A C 1
ATOM 1644 O O . LYS A 1 204 ? 35.057 17.503 -16.333 1.00 88.00 204 LYS A O 1
ATOM 1649 N N . ALA A 1 205 ? 33.356 18.869 -15.807 1.00 89.00 205 ALA A N 1
ATOM 1650 C CA . ALA A 1 205 ? 34.117 19.709 -14.884 1.00 89.00 205 ALA A CA 1
ATOM 1651 C C . ALA A 1 205 ? 34.815 18.891 -13.781 1.00 89.00 205 ALA A C 1
ATOM 1653 O O . ALA A 1 205 ? 35.973 19.144 -13.460 1.00 89.00 205 ALA A O 1
ATOM 1654 N N . ALA A 1 206 ? 34.151 17.864 -13.236 1.00 86.50 206 ALA A N 1
ATOM 1655 C CA . ALA A 1 206 ? 34.763 16.959 -12.263 1.00 86.50 206 ALA A CA 1
ATOM 1656 C C . ALA A 1 206 ? 35.929 16.140 -12.856 1.00 86.50 206 ALA A C 1
ATOM 1658 O O . ALA A 1 206 ? 36.941 15.934 -12.184 1.00 86.50 206 ALA A O 1
ATOM 1659 N N . LYS A 1 207 ? 35.817 15.690 -14.114 1.00 85.69 207 LYS A N 1
ATOM 1660 C CA . LYS A 1 207 ? 36.896 14.977 -14.819 1.00 85.69 207 LYS A CA 1
ATOM 1661 C C . LYS A 1 207 ? 38.071 15.897 -15.141 1.00 85.69 207 LYS A C 1
ATOM 1663 O O . LYS A 1 207 ? 39.211 15.500 -14.925 1.00 85.69 207 LYS A O 1
ATOM 1668 N N . ASP A 1 208 ? 37.794 17.115 -15.590 1.00 87.56 208 ASP A N 1
ATOM 1669 C CA . ASP A 1 208 ? 38.818 18.111 -15.913 1.00 87.56 208 ASP A CA 1
ATOM 1670 C C . ASP A 1 208 ? 39.575 18.534 -14.649 1.00 87.56 208 ASP A C 1
ATOM 1672 O O . ASP A 1 208 ? 40.803 18.598 -14.640 1.00 87.56 208 ASP A O 1
ATOM 1676 N N . TYR A 1 209 ? 38.859 18.714 -13.534 1.00 83.12 209 TYR A N 1
ATOM 1677 C CA . TYR A 1 209 ? 39.475 18.962 -12.233 1.00 83.12 209 TYR A CA 1
ATOM 1678 C C . TYR A 1 209 ? 40.380 17.800 -11.792 1.00 83.12 209 TYR A C 1
ATOM 1680 O O . TYR A 1 209 ? 41.499 18.028 -11.329 1.00 83.12 209 TYR A O 1
ATOM 1688 N N . ALA A 1 210 ? 39.939 16.551 -11.978 1.00 84.31 210 ALA A N 1
ATOM 1689 C CA . ALA A 1 210 ? 40.752 15.371 -11.679 1.00 84.31 210 ALA A CA 1
ATOM 1690 C C . ALA A 1 210 ? 41.999 15.263 -12.582 1.00 84.31 210 ALA A C 1
ATOM 1692 O O . ALA A 1 210 ? 43.065 14.868 -12.107 1.00 84.31 210 ALA A O 1
ATOM 1693 N N . ALA A 1 211 ? 41.897 15.646 -13.858 1.00 86.12 211 ALA A N 1
ATOM 1694 C CA . ALA A 1 211 ? 43.027 15.680 -14.786 1.00 86.12 211 ALA A CA 1
ATOM 1695 C C . ALA A 1 211 ? 44.062 16.748 -14.388 1.00 86.12 211 ALA A C 1
ATOM 1697 O O . ALA A 1 211 ? 45.246 16.439 -14.274 1.00 86.12 211 ALA A O 1
ATOM 1698 N N . LEU A 1 212 ? 43.617 17.967 -14.065 1.00 86.00 212 LEU A N 1
ATOM 1699 C CA . LEU A 1 212 ? 44.497 19.044 -13.592 1.00 86.00 212 LEU A CA 1
ATOM 1700 C C . LEU A 1 212 ? 45.187 18.695 -12.264 1.00 86.00 212 LEU A C 1
ATOM 1702 O O . LEU A 1 212 ? 46.353 19.035 -12.060 1.00 86.00 212 LEU A O 1
ATOM 1706 N N . ALA A 1 213 ? 44.494 18.004 -11.353 1.00 83.19 213 ALA A N 1
ATOM 1707 C CA . ALA A 1 213 ? 45.095 17.510 -10.113 1.00 83.19 213 ALA A CA 1
ATOM 1708 C C . ALA A 1 213 ? 46.223 16.498 -10.390 1.00 83.19 213 ALA A C 1
ATOM 1710 O O . ALA A 1 213 ? 47.279 16.565 -9.754 1.00 83.19 213 ALA A O 1
ATOM 1711 N N . ARG A 1 214 ? 46.034 15.625 -11.391 1.00 80.12 214 ARG A N 1
ATOM 1712 C CA . ARG A 1 214 ? 47.046 14.664 -11.849 1.00 80.12 214 ARG A CA 1
ATOM 1713 C C . ARG A 1 214 ? 48.265 15.362 -12.463 1.00 80.12 214 ARG A C 1
ATOM 1715 O O . ARG A 1 214 ? 49.388 14.982 -12.148 1.00 80.12 214 ARG A O 1
ATOM 1722 N N . GLU A 1 215 ? 48.063 16.403 -13.273 1.00 83.12 215 GLU A N 1
ATOM 1723 C CA . GLU A 1 215 ? 49.153 17.213 -13.852 1.00 83.12 215 GLU A CA 1
ATOM 1724 C C . GLU A 1 215 ? 49.956 17.976 -12.789 1.00 83.12 215 GLU A C 1
ATOM 1726 O O . GLU A 1 215 ? 51.165 18.149 -12.922 1.00 83.12 215 GLU A O 1
ATOM 1731 N N . ARG A 1 216 ? 49.307 18.382 -11.689 1.00 82.19 216 ARG A N 1
ATOM 1732 C CA . ARG A 1 216 ? 49.949 19.049 -10.540 1.00 82.19 216 ARG A CA 1
ATOM 1733 C C . ARG A 1 216 ? 50.655 18.087 -9.576 1.00 82.19 216 ARG A C 1
ATOM 1735 O O . ARG A 1 216 ? 51.082 18.510 -8.505 1.00 82.19 216 ARG A O 1
ATOM 1742 N N . GLY A 1 217 ? 50.767 16.806 -9.925 1.00 71.50 217 GLY A N 1
ATOM 1743 C CA . GLY A 1 217 ? 51.452 15.800 -9.110 1.00 71.50 217 GLY A CA 1
ATOM 1744 C C . GLY A 1 217 ? 50.675 15.353 -7.869 1.00 71.50 217 GLY A C 1
ATOM 1745 O O . GLY A 1 217 ? 51.224 14.633 -7.038 1.00 71.50 217 GLY A O 1
ATOM 1746 N N . SER A 1 218 ? 49.399 15.735 -7.737 1.00 61.97 218 SER A N 1
ATOM 1747 C CA . SER A 1 218 ? 48.512 15.192 -6.710 1.00 61.97 218 SER A CA 1
ATOM 1748 C C . SER A 1 218 ? 47.913 13.888 -7.231 1.00 61.97 218 SER A C 1
ATOM 1750 O O . SER A 1 218 ? 46.888 13.862 -7.912 1.00 61.97 218 SER A O 1
ATOM 1752 N N . TYR A 1 219 ? 48.592 12.781 -6.950 1.00 60.06 219 TYR A N 1
ATOM 1753 C CA . TYR A 1 219 ? 48.002 11.460 -7.102 1.00 60.06 219 TYR A CA 1
ATOM 1754 C C . TYR A 1 219 ? 46.972 11.277 -5.984 1.00 60.06 219 TYR A C 1
ATOM 1756 O O . TYR A 1 219 ? 47.269 11.442 -4.801 1.00 60.06 219 TYR A O 1
ATOM 1764 N N . GLY A 1 220 ? 45.731 10.952 -6.349 1.00 58.00 220 GLY A N 1
ATOM 1765 C CA . GLY A 1 220 ? 44.757 10.483 -5.369 1.00 58.00 220 GLY A CA 1
ATOM 1766 C C . GLY A 1 220 ? 45.315 9.268 -4.620 1.00 58.00 220 GLY A C 1
ATOM 1767 O O . GLY A 1 220 ? 46.172 8.552 -5.140 1.00 58.00 220 GLY A O 1
ATOM 1768 N N . VAL A 1 221 ? 44.792 9.011 -3.420 1.00 56.88 221 VAL A N 1
ATOM 1769 C CA . VAL A 1 221 ? 45.203 7.966 -2.450 1.00 56.88 221 VAL A CA 1
ATOM 1770 C C . VAL A 1 221 ? 45.206 6.517 -3.013 1.00 56.88 221 VAL A C 1
ATOM 1772 O O . VAL A 1 221 ? 45.450 5.563 -2.285 1.00 56.88 221 VAL A O 1
ATOM 1775 N N . GLY A 1 222 ? 44.987 6.312 -4.316 1.00 57.97 222 GLY A N 1
ATOM 1776 C CA . GLY A 1 222 ? 44.961 5.007 -4.976 1.00 57.97 222 GLY A CA 1
ATOM 1777 C C . GLY A 1 222 ? 45.900 4.792 -6.171 1.00 57.97 222 GLY A C 1
ATOM 1778 O O . GLY A 1 222 ? 45.864 3.685 -6.696 1.00 57.97 222 GLY A O 1
ATOM 1779 N N . ASP A 1 223 ? 46.719 5.760 -6.619 1.00 53.78 223 ASP A N 1
ATOM 1780 C CA . ASP A 1 223 ? 47.490 5.610 -7.885 1.00 53.78 223 ASP A CA 1
ATOM 1781 C C . ASP A 1 223 ? 49.020 5.485 -7.731 1.00 53.78 223 ASP A C 1
ATOM 1783 O O . ASP A 1 223 ? 49.767 5.543 -8.704 1.00 53.78 223 ASP A O 1
ATOM 1787 N N . SER A 1 224 ? 49.516 5.260 -6.514 1.00 52.47 224 SER A N 1
ATOM 1788 C CA . SER A 1 224 ? 50.919 4.891 -6.282 1.00 52.47 224 SER A CA 1
ATOM 1789 C C . SER A 1 224 ? 51.002 3.419 -5.892 1.00 52.47 224 SER A C 1
ATOM 1791 O O . SER A 1 224 ? 50.854 3.056 -4.727 1.00 52.47 224 SER A O 1
ATOM 1793 N N . ASN A 1 225 ? 51.260 2.546 -6.867 1.00 56.72 225 ASN A N 1
ATOM 1794 C CA . ASN A 1 225 ? 51.537 1.131 -6.595 1.00 56.72 225 ASN A CA 1
ATOM 1795 C C . ASN A 1 225 ? 52.895 0.891 -5.900 1.00 56.72 225 ASN A C 1
ATOM 1797 O O . ASN A 1 225 ? 53.170 -0.252 -5.549 1.00 56.72 225 ASN A O 1
ATOM 1801 N N . ASP A 1 226 ? 53.699 1.931 -5.649 1.00 55.81 226 ASP A N 1
ATOM 1802 C CA . ASP A 1 226 ? 55.089 1.788 -5.184 1.00 55.81 226 ASP A CA 1
ATOM 1803 C C . ASP A 1 226 ? 55.321 2.088 -3.689 1.00 55.81 226 ASP A C 1
ATOM 1805 O O . ASP A 1 226 ? 56.447 2.069 -3.205 1.00 55.81 226 ASP A O 1
ATOM 1809 N N . ALA A 1 227 ? 54.260 2.319 -2.908 1.00 59.44 227 ALA A N 1
ATOM 1810 C CA . ALA A 1 227 ? 54.378 2.504 -1.457 1.00 59.44 227 ALA A CA 1
ATOM 1811 C C . ALA A 1 227 ? 53.209 1.869 -0.692 1.00 59.44 227 ALA A C 1
ATOM 1813 O O . ALA A 1 227 ? 52.523 2.512 0.102 1.00 59.44 227 ALA A O 1
ATOM 1814 N N . LYS A 1 228 ? 52.953 0.575 -0.916 1.00 57.28 228 LYS A N 1
ATOM 1815 C CA . LYS A 1 228 ? 52.018 -0.178 -0.067 1.00 57.28 228 LYS A CA 1
ATOM 1816 C C . LYS A 1 228 ? 52.722 -0.567 1.232 1.00 57.28 228 LYS A C 1
ATOM 1818 O O . LYS A 1 228 ? 53.355 -1.616 1.318 1.00 57.28 228 LYS A O 1
ATOM 1823 N N . VAL A 1 229 ? 52.603 0.276 2.257 1.00 68.06 229 VAL A N 1
ATOM 1824 C CA . VAL A 1 229 ? 52.958 -0.105 3.631 1.00 68.06 229 VAL A CA 1
ATOM 1825 C C . VAL A 1 229 ? 52.007 -1.219 4.068 1.00 68.06 229 VAL A C 1
ATOM 1827 O O . VAL A 1 229 ? 50.791 -1.037 4.119 1.00 68.06 229 VAL A O 1
ATOM 1830 N N . LYS A 1 230 ? 52.555 -2.401 4.360 1.00 56.66 230 LYS A N 1
ATOM 1831 C CA . LYS A 1 230 ? 51.789 -3.550 4.850 1.00 56.66 230 LYS A CA 1
ATOM 1832 C C . LYS A 1 230 ? 51.328 -3.279 6.283 1.00 56.66 230 LYS A C 1
ATOM 1834 O O . LYS A 1 230 ? 52.063 -3.530 7.234 1.00 56.66 230 LYS A O 1
ATOM 1839 N N . VAL A 1 231 ? 50.106 -2.779 6.439 1.00 63.41 231 VAL A N 1
ATOM 1840 C CA . VAL A 1 231 ? 49.475 -2.618 7.752 1.00 63.41 231 VAL A CA 1
ATOM 1841 C C . VAL A 1 231 ? 48.865 -3.956 8.166 1.00 63.41 231 VAL A C 1
ATOM 1843 O O . VAL A 1 231 ? 47.890 -4.417 7.579 1.00 63.41 231 VAL A O 1
ATOM 1846 N N . VAL A 1 232 ? 49.462 -4.606 9.166 1.00 72.44 232 VAL A N 1
ATOM 1847 C CA . VAL A 1 232 ? 48.884 -5.787 9.821 1.00 72.44 232 VAL A CA 1
ATOM 1848 C C . VAL A 1 232 ? 48.013 -5.293 10.968 1.00 72.44 232 VAL A C 1
ATOM 1850 O O . VAL A 1 232 ? 48.518 -4.852 11.998 1.00 72.44 232 VAL A O 1
ATOM 1853 N N . LEU A 1 233 ? 46.699 -5.347 10.775 1.00 63.56 233 LEU A N 1
ATOM 1854 C CA . LEU A 1 233 ? 45.726 -5.043 11.817 1.00 63.56 233 LEU A CA 1
ATOM 1855 C C . LEU A 1 233 ? 45.679 -6.232 12.784 1.00 63.56 233 LEU A C 1
ATOM 1857 O O . LEU A 1 233 ? 45.145 -7.288 12.451 1.00 63.56 233 LEU A O 1
ATOM 1861 N N . ARG A 1 234 ? 46.285 -6.075 13.965 1.00 73.81 234 ARG A N 1
ATOM 1862 C CA . ARG A 1 234 ? 46.046 -6.965 15.105 1.00 73.81 234 ARG A CA 1
ATOM 1863 C C . ARG A 1 234 ? 44.912 -6.387 15.933 1.00 73.81 234 ARG A C 1
ATOM 1865 O O . ARG A 1 234 ? 44.980 -5.234 16.354 1.00 73.81 234 ARG A O 1
ATOM 1872 N N . GLU A 1 235 ? 43.890 -7.200 16.148 1.00 73.44 235 GLU A N 1
ATOM 1873 C CA . GLU A 1 235 ? 42.794 -6.878 17.047 1.00 73.44 235 GLU A CA 1
ATOM 1874 C C . GLU A 1 235 ? 43.363 -6.693 18.459 1.00 73.44 235 GLU A C 1
ATOM 1876 O O . GLU A 1 235 ? 44.096 -7.541 18.972 1.00 73.44 235 GLU A O 1
ATOM 1881 N N . LYS A 1 236 ? 43.120 -5.521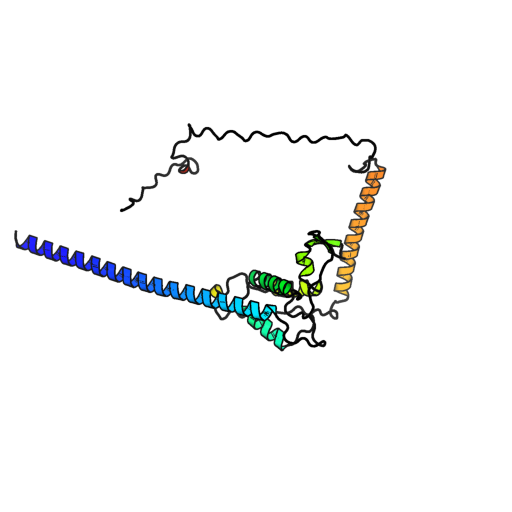 19.047 1.00 75.75 236 LYS A N 1
ATOM 1882 C CA . LYS A 1 236 ? 43.525 -5.227 20.418 1.00 75.75 236 LYS A CA 1
ATOM 1883 C C . LYS A 1 236 ? 42.450 -5.805 21.323 1.00 75.75 236 LYS A C 1
ATOM 1885 O O . LYS A 1 236 ? 41.326 -5.313 21.298 1.00 75.75 236 LYS A O 1
ATOM 1890 N N . GLU A 1 237 ? 42.798 -6.811 22.117 1.00 71.44 237 GLU A N 1
ATOM 1891 C CA . GLU A 1 237 ? 41.929 -7.280 23.194 1.00 71.44 237 GLU A CA 1
ATOM 1892 C C . GLU A 1 237 ? 41.647 -6.105 24.137 1.00 71.44 237 GLU A C 1
ATOM 1894 O O . GLU A 1 237 ? 42.528 -5.581 24.824 1.00 71.44 237 GLU A O 1
ATOM 1899 N N . ILE A 1 238 ? 40.407 -5.631 24.091 1.00 68.50 238 ILE A N 1
ATOM 1900 C CA . ILE A 1 238 ? 39.865 -4.644 25.013 1.00 68.50 238 ILE A CA 1
ATOM 1901 C C . ILE A 1 238 ? 39.239 -5.414 26.163 1.00 68.50 238 ILE A C 1
ATOM 1903 O O . ILE A 1 238 ? 38.261 -6.136 25.984 1.00 68.50 238 ILE A O 1
ATOM 1907 N N . ASN A 1 239 ? 39.823 -5.261 27.346 1.00 70.38 239 ASN A N 1
ATOM 1908 C CA . ASN A 1 239 ? 39.203 -5.752 28.562 1.00 70.38 239 ASN A CA 1
ATOM 1909 C C . ASN A 1 239 ? 37.949 -4.908 28.822 1.00 70.38 239 ASN A C 1
ATOM 1911 O O . ASN A 1 239 ? 38.004 -3.679 28.709 1.00 70.38 239 ASN A O 1
ATOM 1915 N N . ALA A 1 240 ? 36.824 -5.559 29.122 1.00 68.38 240 ALA A N 1
ATOM 1916 C CA . ALA A 1 240 ? 35.595 -4.852 29.457 1.00 68.38 240 ALA A CA 1
ATOM 1917 C C . ALA A 1 240 ? 35.871 -3.888 30.628 1.00 68.38 240 ALA A C 1
ATOM 1919 O O . ALA A 1 240 ? 36.621 -4.256 31.540 1.00 68.38 240 ALA A O 1
ATOM 1920 N N . PRO A 1 241 ? 35.310 -2.664 30.621 1.00 65.94 241 PRO A N 1
ATOM 1921 C CA . PRO A 1 241 ? 35.398 -1.789 31.778 1.00 65.94 241 PRO A CA 1
ATOM 1922 C C . PRO A 1 241 ? 34.898 -2.558 32.999 1.00 65.94 241 PRO A C 1
ATOM 1924 O O . PRO A 1 241 ? 33.850 -3.206 32.936 1.00 65.94 241 PRO A O 1
ATOM 1927 N N . MET A 1 242 ? 35.669 -2.519 34.085 1.00 63.59 242 MET A N 1
ATOM 1928 C CA . MET A 1 242 ? 35.222 -3.051 35.369 1.00 63.59 242 MET A CA 1
ATOM 1929 C C . MET A 1 242 ? 33.837 -2.467 35.688 1.00 63.59 242 MET A C 1
ATOM 1931 O O . MET A 1 242 ? 33.610 -1.289 35.389 1.00 63.59 242 MET A O 1
ATOM 1935 N N . PRO A 1 243 ? 32.914 -3.252 36.273 1.00 65.31 243 PRO A N 1
ATOM 1936 C CA . PRO A 1 243 ? 31.662 -2.695 36.762 1.00 65.31 243 PRO A CA 1
ATOM 1937 C C . PRO A 1 243 ? 31.984 -1.536 37.708 1.00 65.31 243 PRO A C 1
ATOM 1939 O O . PRO A 1 243 ? 32.875 -1.653 38.551 1.00 65.31 243 PRO A O 1
ATOM 1942 N N . GLU A 1 244 ? 31.308 -0.404 37.511 1.00 62.69 244 GLU A N 1
ATOM 1943 C CA . GLU A 1 244 ? 31.477 0.767 38.365 1.00 62.69 244 GLU A CA 1
ATOM 1944 C C . GLU A 1 244 ? 31.275 0.371 39.830 1.00 62.69 244 GLU A C 1
ATOM 1946 O O . GLU A 1 244 ? 30.331 -0.346 40.167 1.00 62.69 244 GLU A O 1
ATOM 1951 N N . ASP A 1 245 ? 32.169 0.839 40.696 1.00 60.09 245 ASP A N 1
ATOM 1952 C CA . ASP A 1 245 ? 32.089 0.622 42.134 1.00 60.09 245 ASP A CA 1
ATOM 1953 C C . ASP A 1 245 ? 30.861 1.382 42.671 1.00 60.09 245 ASP A C 1
ATOM 1955 O O . ASP A 1 245 ? 30.897 2.585 42.933 1.00 60.09 245 ASP A O 1
ATOM 1959 N N . THR A 1 246 ? 29.718 0.699 42.792 1.00 57.62 246 THR A N 1
ATOM 1960 C CA . THR A 1 246 ? 28.455 1.304 43.255 1.00 57.62 246 THR A CA 1
ATOM 1961 C C . THR A 1 246 ? 28.431 1.555 44.764 1.00 57.62 246 THR A C 1
ATOM 1963 O O . THR A 1 246 ? 27.407 1.961 45.307 1.00 57.62 246 THR A O 1
ATOM 1966 N N . SER A 1 247 ? 29.548 1.334 45.459 1.00 59.06 247 SER A N 1
ATOM 1967 C CA . SER A 1 247 ? 29.689 1.474 46.912 1.00 59.06 247 SER A CA 1
ATOM 1968 C C . SER A 1 247 ? 29.503 2.913 47.422 1.00 59.06 247 SER A C 1
ATOM 1970 O O . SER A 1 247 ? 29.239 3.105 48.607 1.00 59.06 247 SER A O 1
ATOM 1972 N N . GLY A 1 248 ? 29.563 3.920 46.541 1.00 58.75 248 GLY A N 1
ATOM 1973 C CA . GLY A 1 248 ? 29.257 5.323 46.858 1.00 58.75 248 GLY A CA 1
ATOM 1974 C C . GLY A 1 248 ? 27.843 5.794 46.489 1.00 58.75 248 GLY A C 1
ATOM 1975 O O . GLY A 1 248 ? 27.514 6.957 46.723 1.00 58.75 248 GLY A O 1
ATOM 1976 N N . ARG A 1 249 ? 27.008 4.937 45.888 1.00 53.28 249 ARG A N 1
ATOM 1977 C CA . ARG A 1 249 ? 25.725 5.337 45.295 1.00 53.28 249 ARG A CA 1
ATOM 1978 C C . ARG A 1 249 ? 24.603 5.183 46.321 1.00 53.28 249 ARG A C 1
ATOM 1980 O O . ARG A 1 249 ? 24.217 4.076 46.683 1.00 53.28 249 ARG A O 1
ATOM 1987 N N . SER A 1 250 ? 24.114 6.311 46.830 1.00 61.91 250 SER A N 1
ATOM 1988 C CA . SER A 1 250 ? 22.951 6.357 47.722 1.00 61.91 250 SER A CA 1
ATOM 1989 C C . SER A 1 250 ? 21.706 5.872 46.974 1.00 61.91 250 SER A C 1
ATOM 1991 O O . SER A 1 250 ? 21.495 6.240 45.820 1.00 61.91 250 SER A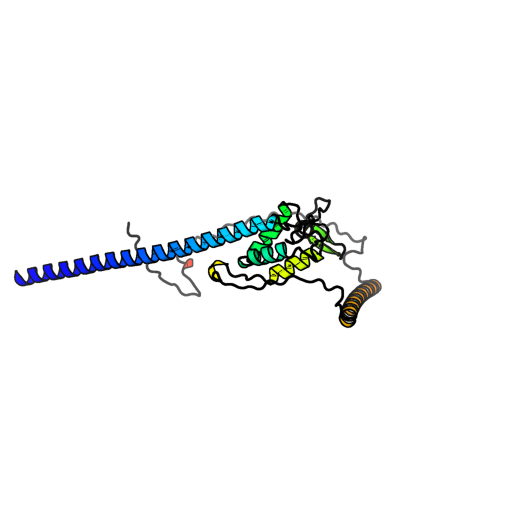 O 1
ATOM 1993 N N . ASP A 1 251 ? 20.845 5.104 47.643 1.00 62.28 251 ASP A N 1
ATOM 1994 C CA . ASP A 1 251 ? 19.609 4.528 47.080 1.00 62.28 251 ASP A CA 1
ATOM 1995 C C . ASP A 1 251 ? 18.629 5.596 46.530 1.00 62.28 251 ASP A C 1
ATOM 1997 O O . ASP A 1 251 ? 17.688 5.298 45.800 1.00 62.28 251 ASP A O 1
ATOM 2001 N N . HIS A 1 252 ? 18.877 6.876 46.829 1.00 63.53 252 HIS A N 1
ATOM 2002 C CA . HIS A 1 252 ? 18.070 8.024 46.414 1.00 63.53 252 HIS A CA 1
ATOM 2003 C C . HIS A 1 252 ? 18.647 8.820 45.229 1.00 63.53 252 HIS A C 1
ATOM 2005 O O . HIS A 1 252 ? 18.101 9.869 44.888 1.00 63.53 252 HIS A O 1
ATOM 2011 N N . ASP A 1 253 ? 19.713 8.349 44.572 1.00 64.38 253 ASP A N 1
ATOM 2012 C CA . ASP A 1 253 ? 20.327 9.067 43.438 1.00 64.38 253 ASP A CA 1
ATOM 2013 C C . ASP A 1 253 ? 19.392 9.219 42.228 1.00 64.38 253 ASP A C 1
ATOM 2015 O O . ASP A 1 253 ? 19.487 10.185 41.477 1.00 64.38 253 ASP A O 1
ATOM 2019 N N . HIS A 1 254 ? 18.428 8.313 42.063 1.00 67.38 254 HIS A N 1
ATOM 2020 C CA . HIS A 1 254 ? 17.421 8.399 41.002 1.00 67.38 254 HIS A CA 1
ATOM 2021 C C . HIS A 1 254 ? 16.336 9.467 41.260 1.00 67.38 254 HIS A C 1
ATOM 2023 O O . HIS A 1 254 ? 15.521 9.729 40.377 1.00 67.38 254 HIS A O 1
ATOM 2029 N N . LEU A 1 255 ? 16.314 10.089 42.447 1.00 69.12 255 LEU A N 1
ATOM 2030 C CA . LEU A 1 255 ? 15.361 11.143 42.831 1.00 69.12 255 LEU A CA 1
ATOM 2031 C C . LEU A 1 255 ? 15.937 12.564 42.670 1.00 69.12 255 LEU A C 1
ATOM 2033 O O . LEU A 1 255 ? 15.289 13.542 43.050 1.00 69.12 255 LEU A O 1
ATOM 2037 N N . LEU A 1 256 ? 17.152 12.686 42.124 1.00 74.50 256 LEU A N 1
ATOM 2038 C CA . LEU A 1 256 ? 17.830 13.953 41.851 1.00 74.50 256 LEU A CA 1
ATOM 2039 C C . LEU A 1 256 ? 17.603 14.389 40.398 1.00 74.50 256 LEU A C 1
ATOM 2041 O O . LEU A 1 256 ? 18.197 13.841 39.473 1.00 74.50 256 LEU A O 1
ATOM 2045 N N . ILE A 1 257 ? 16.787 15.428 40.204 1.00 66.44 257 ILE A N 1
ATOM 2046 C CA . ILE A 1 257 ? 16.621 16.114 38.913 1.00 66.44 257 ILE A CA 1
ATOM 2047 C C . ILE A 1 257 ? 17.101 17.556 39.093 1.00 66.44 257 ILE A C 1
ATOM 2049 O O . ILE A 1 257 ? 16.604 18.278 39.957 1.00 66.44 257 ILE A O 1
ATOM 2053 N N . GLU A 1 258 ? 18.106 17.962 38.311 1.00 67.38 258 GLU A N 1
ATOM 2054 C CA . GLU A 1 258 ? 18.666 19.329 38.305 1.00 67.38 258 GLU A CA 1
ATOM 2055 C C . GLU A 1 258 ? 19.061 19.862 39.702 1.00 67.38 258 GLU A C 1
ATOM 2057 O O . GLU A 1 258 ? 18.851 21.028 40.037 1.00 67.38 258 GLU A O 1
ATOM 2062 N N . GLY A 1 25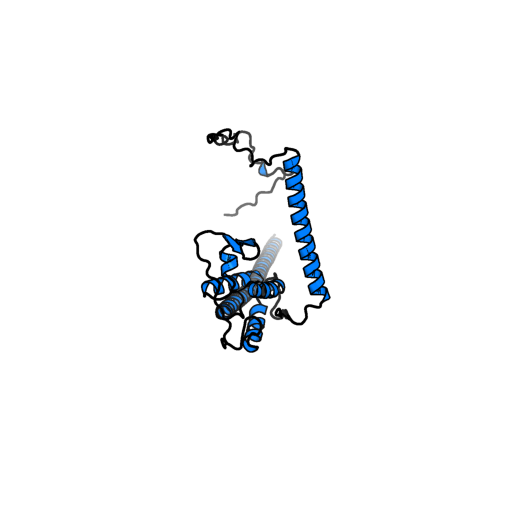9 ? 19.618 18.994 40.554 1.00 67.81 259 GLY A N 1
ATOM 2063 C CA . GLY A 1 259 ? 20.098 19.371 41.890 1.00 67.81 259 GLY A CA 1
ATOM 2064 C C . GLY A 1 259 ? 19.005 19.565 42.949 1.00 67.81 259 GLY A C 1
ATOM 2065 O O . GLY A 1 259 ? 19.311 20.006 44.057 1.00 67.81 259 GLY A O 1
ATOM 2066 N N . ARG A 1 260 ? 17.745 19.217 42.656 1.00 55.22 260 ARG A N 1
ATOM 2067 C CA . ARG A 1 260 ? 16.650 19.179 43.638 1.00 55.22 260 ARG A CA 1
ATOM 2068 C C . ARG A 1 260 ? 16.228 17.739 43.932 1.00 55.22 260 ARG A C 1
ATOM 2070 O O . ARG A 1 260 ? 16.078 16.935 43.017 1.00 55.22 260 ARG A O 1
ATOM 2077 N N . LYS A 1 261 ? 16.046 17.434 45.222 1.00 69.12 261 LYS A N 1
ATOM 2078 C CA . LYS A 1 261 ? 15.496 16.163 45.716 1.00 69.12 261 LYS A CA 1
ATOM 2079 C C . LYS A 1 261 ? 13.986 16.300 45.903 1.00 69.12 261 LYS A C 1
ATOM 2081 O O . LYS A 1 261 ? 13.535 17.308 46.446 1.00 69.12 261 LYS A O 1
ATOM 2086 N N . PHE A 1 262 ? 13.232 15.293 45.472 1.00 63.59 262 PHE A N 1
ATOM 2087 C CA . PHE A 1 262 ? 11.783 15.213 45.661 1.00 63.59 262 PHE A CA 1
ATOM 2088 C C . PHE A 1 262 ? 11.440 13.996 46.523 1.00 63.59 262 PHE A C 1
ATOM 2090 O O . PHE A 1 262 ? 11.747 12.868 46.142 1.00 63.59 262 PHE A O 1
ATOM 2097 N N . ASP A 1 263 ? 10.773 14.218 47.655 1.00 69.44 263 ASP A N 1
ATOM 2098 C CA . ASP A 1 263 ? 10.239 13.134 48.480 1.00 69.44 263 ASP A CA 1
ATOM 2099 C C . ASP A 1 263 ? 8.857 12.739 47.950 1.00 69.44 263 ASP A C 1
ATOM 2101 O O . ASP A 1 263 ? 7.879 13.479 48.081 1.00 69.44 263 ASP A O 1
ATOM 2105 N N . LEU A 1 264 ? 8.772 11.572 47.310 1.00 62.56 264 LEU A N 1
ATOM 2106 C CA . LEU A 1 264 ? 7.500 11.010 46.865 1.00 62.56 264 LEU A CA 1
ATOM 2107 C C . LEU A 1 264 ? 6.841 10.259 48.036 1.00 62.56 264 LEU A C 1
ATOM 2109 O O . LEU A 1 264 ? 7.446 9.326 48.567 1.00 62.56 264 LEU A O 1
ATOM 2113 N N . PRO A 1 265 ? 5.606 10.605 48.448 1.00 66.56 265 PRO A N 1
ATOM 2114 C CA . PRO A 1 265 ? 4.916 9.868 49.497 1.00 66.56 265 PRO A CA 1
ATOM 2115 C C . PRO A 1 265 ? 4.609 8.443 49.020 1.00 66.56 265 PRO A C 1
ATOM 2117 O O . PRO A 1 265 ? 3.930 8.237 48.009 1.00 66.56 265 PRO A O 1
ATOM 2120 N N . LEU A 1 266 ? 5.112 7.450 49.756 1.00 60.66 266 LEU A N 1
ATOM 2121 C CA . LEU A 1 266 ? 4.852 6.035 49.501 1.00 60.66 266 LEU A CA 1
ATOM 2122 C C . LEU A 1 266 ? 3.347 5.761 49.621 1.00 60.66 266 LEU A C 1
ATOM 2124 O O . LEU A 1 266 ? 2.751 5.977 50.677 1.00 60.66 266 LEU A O 1
ATOM 2128 N N . ARG A 1 267 ? 2.726 5.262 48.545 1.00 51.91 267 ARG A N 1
ATOM 2129 C CA . ARG A 1 267 ? 1.367 4.710 48.623 1.00 51.91 267 ARG A CA 1
ATOM 2130 C C . ARG A 1 267 ? 1.406 3.427 49.456 1.00 51.91 267 ARG A C 1
ATOM 2132 O O . ARG A 1 267 ? 2.148 2.515 49.083 1.00 51.91 267 ARG A O 1
ATOM 2139 N N . PRO A 1 268 ? 0.594 3.307 50.518 1.00 58.09 268 PRO A N 1
ATOM 2140 C CA . PRO A 1 268 ? 0.408 2.034 51.194 1.00 58.09 268 PRO A CA 1
ATOM 2141 C C . PRO A 1 268 ? -0.134 1.011 50.191 1.00 58.09 268 PRO A C 1
ATOM 2143 O O . PRO A 1 268 ? -1.133 1.262 49.516 1.00 58.09 268 PRO A O 1
ATOM 2146 N N . ARG A 1 269 ? 0.542 -0.132 50.066 1.00 53.03 269 ARG A N 1
ATOM 2147 C CA . ARG A 1 269 ? -0.046 -1.323 49.451 1.00 53.03 269 ARG A CA 1
ATOM 2148 C C . ARG A 1 269 ? -0.947 -1.955 50.504 1.00 53.03 269 ARG A C 1
ATOM 2150 O O . ARG A 1 269 ? -0.441 -2.547 51.451 1.00 53.03 269 ARG A O 1
ATOM 2157 N N . GLU A 1 270 ? -2.253 -1.777 50.364 1.00 55.41 270 GLU A N 1
ATOM 2158 C CA . GLU A 1 270 ? -3.226 -2.573 51.111 1.00 55.41 270 GLU A CA 1
ATOM 2159 C C . GLU A 1 270 ? -3.137 -4.017 50.597 1.00 55.41 270 GLU A C 1
ATOM 2161 O O . GLU A 1 270 ? -3.227 -4.257 49.389 1.00 55.41 270 GLU A O 1
ATOM 2166 N N . GLY A 1 271 ? -2.825 -4.937 51.511 1.00 54.69 271 GLY A N 1
ATOM 2167 C CA . GLY A 1 271 ? -2.890 -6.384 51.306 1.00 54.69 271 GLY A CA 1
ATOM 2168 C C . GLY A 1 271 ? -4.207 -6.948 51.809 1.00 54.69 271 GLY A C 1
ATOM 2169 O O . GLY A 1 271 ? -4.852 -6.270 52.641 1.00 54.69 271 GLY A O 1
#

pLDDT: mean 80.75, std 13.47, range [48.12, 97.06]

InterPro domains:
  IPR007308 Rtr1/RPAP2 domain [PF04181] (87-159)
  IPR007308 Rtr1/RPAP2 domain [PS51479] (84-167)
  IPR038534 Rtr1/RPAP2 domain superfamily [G3DSA:1.25.40.820] (44-197)
  IPR039693 Rtr1/RPAP2 [PTHR14732] (81-213)

Nearest PDB structures (foldseek):
  7b7u-assembly1_M  TM=7.934E-01  e=3.241E-05  Homo sapiens
  7f4g-assembly1_R  TM=6.657E-01  e=5.807E-06  Homo sapiens
  4fc8-assembly2_B  TM=7.872E-01  e=1.080E-04  Kluyveromyces lactis NRRL Y-1140
  5c2y-assembly3_B  TM=6.658E-01  e=1.709E-04  Saccharomyces cerevisiae

Radius of gyration: 34.97 Å; Cα contacts (8 Å, |Δi|>4): 186; chains: 1; bounding box: 87×37×104 Å

Solvent-accessible surface area (backbone atoms only — not comparable to full-atom values): 16275 Å² total; per-residue (Å²): 110,71,72,60,56,55,50,53,53,52,52,52,50,53,53,52,50,55,51,51,55,49,49,53,49,52,49,52,51,50,49,51,50,50,53,54,50,51,50,53,54,50,53,44,51,53,51,54,50,52,47,51,53,36,40,59,58,49,38,64,34,36,82,78,77,53,89,87,44,37,74,87,45,56,54,70,66,52,52,54,52,50,55,62,52,50,55,53,39,26,46,64,57,50,49,52,38,25,50,52,8,36,75,67,51,25,16,34,27,50,58,24,79,49,46,31,41,83,75,89,78,88,66,73,60,39,71,44,99,87,67,50,82,39,49,39,69,76,55,26,30,26,64,40,74,68,43,48,51,41,42,48,57,44,43,75,71,41,50,80,65,55,47,76,79,60,46,102,76,56,80,73,85,80,68,78,77,73,83,60,82,86,67,67,45,72,65,56,52,48,53,51,52,53,51,53,52,52,53,51,49,53,54,46,52,54,50,52,51,53,50,54,37,49,74,70,68,49,68,63,101,80,73,67,89,87,69,79,75,84,78,80,86,72,86,74,89,74,77,75,79,74,80,78,80,62,88,80,64,60,96,60,62,89,43,55,58,95,90,43,80,65,89,76,82,81,76,83,81,84,127

Sequence (271 aa):
MHSIEAKQTQLKSILKNSVLERGERAESDAREIAIRQARLFQLRKEMESEILESLVVLSWYPLVRDPIYSASNPAPSDVSGFKTHLRYFRPSDYDDLIEERTVNDLCGYVLCPKPGRKVAGIGKYKITPSGDIVKREDYERWCSPACAKRALFVKVQLDERAAWDRGRNSDGQIDLLEEDRSKDSEADRAARAMRDLRVDEQRKAAKDYAALARERGSYGVGDSNDAKVKVVLREKEINAPMPEDTSGRSDHDHLLIEGRKFDLPLRPREG